Protein AF-A0A2N3TE57-F1 (afdb_monomer)

Nearest PDB structures (foldseek):
  8bdw-assembly1_H-2  TM=6.982E-01  e=2.100E-05  Lactiplantibacillus plantarum
  8qox-assembly1_X  TM=7.476E-01  e=5.634E-05  Sulfolobus acidocaldarius DSM 639
  4p0d-assembly1_A  TM=7.435E-01  e=1.834E-03  Streptococcus pyogenes MGAS10394
  3cbr-assembly1_B-2  TM=7.928E-01  e=3.473E-03  unclassified
  4g5a-assembly1_B  TM=5.067E-01  e=1.571E-02  Bacteroides thetaiotaomicron VPI-5482

Foldseek 3Di:
DVVVVVVVVVVVVVVVVVVPVPPPPQFWDKAKEKEFEAAQPVRQTDFFKKKFKAEPVRHTQDIDTQHPRRMDIDIGTCVRYDQQKIWIWIDDQQWDIDIDIDRDDHHDYDYHHTYGHNPRDDDPVRVVVSVVVVPVPPDPDPPPPVVVVVVCLVPQQWWWAQPRRRDIDGPNVCVVVVHDCVRIHTDDD

Radius of gyration: 23.83 Å; Cα contacts (8 Å, |Δi|>4): 294; chains: 1; bounding box: 64×54×57 Å

Solvent-accessible surface area (backbone atoms only — not comparable to full-atom values): 10842 Å² total; per-residue (Å²): 115,74,68,62,54,53,54,52,53,56,50,52,57,53,51,56,63,62,64,66,70,68,68,72,81,72,59,27,50,77,28,47,40,33,31,45,30,23,35,62,84,83,59,47,60,37,49,64,30,36,42,36,36,19,20,78,84,67,48,79,74,50,72,50,55,20,39,85,74,4,38,38,78,49,77,44,44,53,73,69,37,48,93,44,26,37,31,41,36,39,44,46,84,64,31,48,71,48,73,50,79,44,79,57,89,56,66,45,78,57,72,44,69,38,52,75,30,93,82,65,76,71,54,71,69,59,48,48,53,54,49,53,67,65,57,72,63,74,70,94,68,89,70,88,53,64,71,59,56,50,51,44,56,74,65,48,79,52,35,28,30,28,72,45,55,57,50,74,46,44,47,48,62,37,60,79,66,70,53,68,63,93,53,46,42,79,52,88,128

Mean predicted aligned error: 12.09 Å

Secondary structure (DSSP, 8-state):
-HHHHHHHHHHHHHHHHHHTT--------EEEEEEEEEETTT--B-TT-EEEEE-TT--EEEEEE--TTSEEEEEEEGGG-BTTEEEEEEE-TTBPPEEEEEE-SS-EE--EEEPB-TT-PPPHHHHHHHHHHHTTS--------HHHHHHHHHH---EEEETTT--EEEHHHHHHTT--GGGEEEE--

Structure (mmCIF, N/CA/C/O backbone):
data_AF-A0A2N3TE57-F1
#
_entry.id   AF-A0A2N3TE57-F1
#
loop_
_atom_site.group_PDB
_atom_site.id
_atom_site.type_symbol
_atom_site.label_atom_id
_atom_site.label_alt_id
_atom_site.label_comp_id
_atom_site.label_asym_id
_atom_site.label_entity_id
_atom_site.label_seq_id
_atom_site.pdbx_PDB_ins_code
_atom_site.Cartn_x
_atom_site.Cartn_y
_atom_site.Cartn_z
_atom_site.occupancy
_atom_site.B_iso_or_equiv
_atom_site.auth_seq_id
_atom_site.auth_comp_id
_atom_site.auth_asym_id
_atom_site.auth_atom_id
_atom_site.pdbx_PDB_model_num
ATOM 1 N N . MET A 1 1 ? -40.976 38.997 34.867 1.00 54.31 1 MET A N 1
ATOM 2 C CA . MET A 1 1 ? -41.361 37.958 33.876 1.00 54.31 1 MET A CA 1
ATOM 3 C C . MET A 1 1 ? -40.574 38.025 32.565 1.00 54.31 1 MET A C 1
ATOM 5 O O . MET A 1 1 ? -40.080 36.986 32.156 1.00 54.31 1 MET A O 1
ATOM 9 N N . ARG A 1 2 ? -40.401 39.192 31.918 1.00 57.69 2 ARG A N 1
ATOM 10 C CA . ARG A 1 2 ? -39.656 39.303 30.638 1.00 57.69 2 ARG A CA 1
ATOM 11 C C . ARG A 1 2 ? -38.173 38.898 30.709 1.00 57.69 2 ARG A C 1
ATOM 13 O O . ARG A 1 2 ? -37.676 38.284 29.776 1.00 57.69 2 ARG A O 1
ATOM 20 N N . THR A 1 3 ? -37.485 39.180 31.814 1.00 58.47 3 THR A N 1
ATOM 21 C CA . THR A 1 3 ? -36.063 38.835 32.010 1.00 58.47 3 THR A CA 1
ATOM 22 C C . THR A 1 3 ? -35.817 37.333 32.159 1.00 58.47 3 THR A C 1
ATOM 24 O O . THR A 1 3 ? -34.874 36.814 31.573 1.00 58.47 3 THR A O 1
ATOM 27 N N . HIS A 1 4 ? -36.692 36.605 32.860 1.00 60.75 4 HIS A N 1
ATOM 28 C CA . HIS A 1 4 ? -36.570 35.146 32.989 1.00 60.75 4 HIS A CA 1
ATOM 29 C C . HIS A 1 4 ? -36.804 34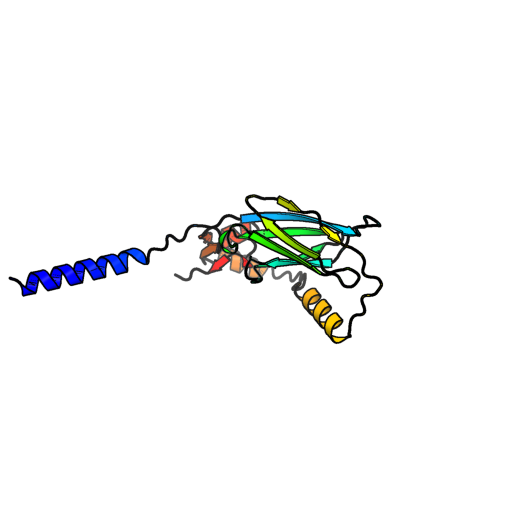.414 31.660 1.00 60.75 4 HIS A C 1
ATOM 31 O O . HIS A 1 4 ? -36.157 33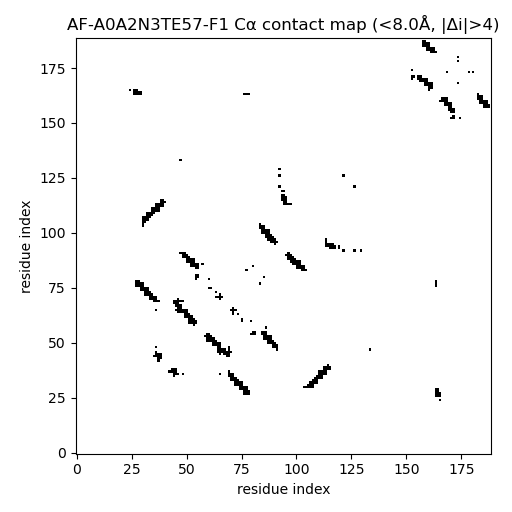.405 31.400 1.00 60.75 4 HIS A O 1
ATOM 37 N N . LEU A 1 5 ? -37.663 34.955 30.789 1.00 69.75 5 LEU A N 1
ATOM 38 C CA . LEU A 1 5 ? -37.937 34.374 29.473 1.00 69.75 5 LEU A CA 1
ATOM 39 C C . LEU A 1 5 ? -36.716 34.458 28.537 1.00 69.75 5 LEU A C 1
ATOM 41 O O . LEU A 1 5 ? -36.415 33.505 27.826 1.00 69.75 5 LEU A O 1
ATOM 45 N N . ILE A 1 6 ? -35.975 35.571 28.591 1.00 68.75 6 ILE A N 1
ATOM 46 C CA . ILE A 1 6 ? -34.744 35.777 27.808 1.00 68.75 6 ILE A CA 1
ATOM 47 C C . ILE A 1 6 ? -33.642 34.811 28.262 1.00 68.75 6 ILE A C 1
ATOM 49 O O . ILE A 1 6 ? -32.978 34.204 27.426 1.00 68.75 6 ILE A O 1
ATOM 53 N N . ILE A 1 7 ? -33.490 34.610 29.574 1.00 69.31 7 ILE A N 1
ATOM 54 C CA . ILE A 1 7 ? -32.489 33.687 30.133 1.00 69.31 7 ILE A CA 1
ATOM 55 C C . ILE A 1 7 ? -32.755 32.246 29.675 1.00 69.31 7 ILE A C 1
ATOM 57 O O . ILE A 1 7 ? -31.820 31.548 29.290 1.00 69.31 7 ILE A O 1
ATOM 61 N N . ILE A 1 8 ? -34.022 31.819 29.643 1.00 69.06 8 ILE A N 1
ATOM 62 C CA . ILE A 1 8 ? -34.407 30.474 29.187 1.00 69.06 8 ILE A CA 1
ATOM 63 C C . ILE A 1 8 ? -34.089 30.281 27.697 1.00 69.06 8 ILE A C 1
ATOM 65 O O . ILE A 1 8 ? -33.527 29.255 27.323 1.00 69.06 8 ILE A O 1
ATOM 69 N N . ILE A 1 9 ? -34.377 31.272 26.847 1.00 69.50 9 ILE A N 1
ATOM 70 C CA . ILE A 1 9 ? -34.088 31.199 25.403 1.00 69.50 9 ILE A CA 1
ATOM 71 C C . ILE A 1 9 ? -32.576 31.115 25.145 1.00 69.50 9 ILE A C 1
ATOM 73 O O . ILE A 1 9 ? -32.133 30.297 24.339 1.00 69.50 9 ILE A O 1
ATOM 77 N N . VAL A 1 10 ? -31.773 31.905 25.864 1.00 63.88 10 VAL A N 1
ATOM 78 C CA . VAL A 1 10 ? -30.304 31.866 25.763 1.00 63.88 10 VAL A CA 1
ATOM 79 C C . VAL A 1 10 ? -29.751 30.512 26.225 1.00 63.88 10 VAL A C 1
ATOM 81 O O . VAL A 1 10 ? -28.826 29.986 25.607 1.00 63.88 10 VAL A O 1
ATOM 84 N N . LEU A 1 11 ? -30.333 29.898 27.258 1.00 61.41 11 LEU A N 1
ATOM 85 C CA . LEU A 1 11 ? -29.951 28.558 27.719 1.00 61.41 11 LEU A CA 1
ATOM 86 C C . LEU A 1 11 ? -30.279 27.463 26.693 1.00 61.41 11 LEU A C 1
ATOM 88 O O . LEU A 1 11 ? -29.446 26.594 26.445 1.00 61.41 11 LEU A O 1
ATOM 92 N N . ILE A 1 12 ? -31.449 27.522 26.050 1.00 62.91 12 ILE A N 1
ATOM 93 C CA . ILE A 1 12 ? -31.867 26.540 25.032 1.00 62.91 12 ILE A CA 1
ATOM 94 C C . ILE A 1 12 ? -30.991 26.637 23.773 1.00 62.91 12 ILE A C 1
ATOM 96 O O . ILE A 1 12 ? -30.585 25.610 23.226 1.00 62.91 12 ILE A O 1
ATOM 100 N N . LEU A 1 13 ? -30.636 27.854 23.346 1.00 58.94 13 LEU A N 1
ATOM 101 C CA . LEU A 1 13 ? -29.740 28.070 22.203 1.00 58.94 13 LEU A CA 1
ATOM 102 C C . LEU A 1 13 ? -28.321 27.546 22.471 1.00 58.94 13 LEU A C 1
ATOM 104 O O . LEU A 1 13 ? -27.719 26.937 21.590 1.00 58.94 13 LEU A O 1
ATOM 108 N N . ASN A 1 14 ? -27.806 27.700 23.695 1.00 56.84 14 ASN A N 1
ATOM 109 C CA . ASN A 1 14 ? -26.501 27.145 24.069 1.00 56.84 14 ASN A CA 1
ATOM 110 C C . ASN A 1 14 ? -26.520 25.612 24.219 1.00 56.84 14 ASN A C 1
ATOM 112 O O . ASN A 1 14 ? -25.527 24.956 23.903 1.00 56.84 14 ASN A O 1
ATOM 116 N N . LEU A 1 15 ? -27.647 25.017 24.629 1.00 55.91 15 LEU A N 1
ATOM 117 C CA . LEU A 1 15 ? -27.811 23.558 24.688 1.00 55.91 15 LEU A CA 1
ATOM 118 C C . LEU A 1 15 ? -27.833 22.914 23.292 1.00 55.91 15 LEU A C 1
ATOM 120 O O . LEU A 1 15 ? -27.286 21.825 23.118 1.00 55.91 15 LEU A O 1
ATOM 124 N N . HIS A 1 16 ? -28.402 23.583 22.283 1.00 51.72 16 HIS A N 1
ATOM 125 C CA . HIS A 1 16 ? -28.334 23.114 20.892 1.00 51.72 16 HIS A CA 1
ATOM 126 C C . HIS A 1 16 ? -26.906 23.128 20.331 1.00 51.72 16 HIS A C 1
ATOM 128 O O . HIS A 1 16 ? -26.518 22.176 19.652 1.00 51.72 16 HIS A O 1
ATOM 134 N N . SER A 1 17 ? -26.097 24.134 20.674 1.00 49.00 17 SER A N 1
ATOM 135 C CA . SER A 1 17 ? -24.686 24.191 20.263 1.00 49.00 17 SER A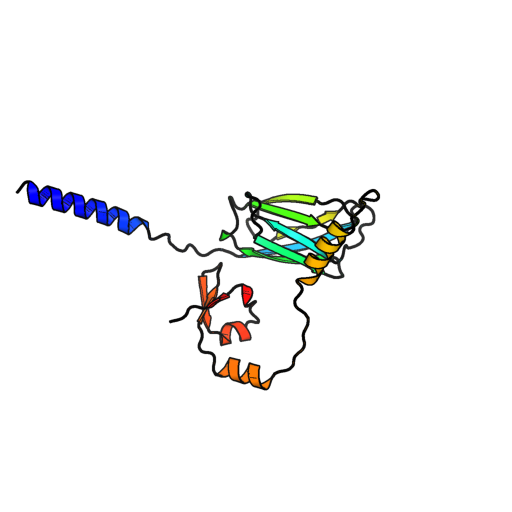 CA 1
ATOM 136 C C . SER A 1 17 ? -23.835 23.088 20.905 1.00 49.00 17 SER A C 1
ATOM 138 O O . SER A 1 17 ? -22.930 22.561 20.262 1.00 49.00 17 SER A O 1
ATOM 140 N N . PHE A 1 18 ? -24.148 22.675 22.139 1.00 49.53 18 PHE A N 1
ATOM 141 C CA . PHE A 1 18 ? -23.465 21.557 22.806 1.00 49.53 18 PHE A CA 1
ATOM 142 C C . PHE A 1 18 ? -23.909 20.174 22.305 1.00 49.53 18 PHE A C 1
ATOM 144 O O . PHE A 1 18 ? -23.119 19.235 22.334 1.00 49.53 18 PHE A O 1
ATOM 151 N N . ALA A 1 19 ? -25.138 20.029 21.801 1.00 43.97 19 ALA A N 1
ATOM 152 C CA . ALA A 1 19 ? -25.619 18.759 21.251 1.00 43.97 19 ALA A CA 1
ATOM 153 C C . ALA A 1 19 ? -25.021 18.420 19.867 1.00 43.97 19 ALA A C 1
ATOM 155 O O . ALA A 1 19 ? -25.052 17.259 19.457 1.00 43.97 19 ALA A O 1
ATOM 156 N N . GLN A 1 20 ? -24.448 19.400 19.156 1.00 41.06 20 GLN A N 1
ATOM 157 C CA . GLN A 1 20 ? -23.880 19.219 17.812 1.00 41.06 20 GLN A CA 1
ATOM 158 C C . GLN A 1 20 ? -22.393 18.822 17.778 1.00 41.06 20 GLN A C 1
ATOM 160 O O . GLN A 1 20 ? -21.878 18.519 16.703 1.00 41.06 20 GLN A O 1
ATOM 165 N N . THR A 1 21 ? -21.693 18.740 18.914 1.00 39.19 21 THR A N 1
ATOM 166 C CA . THR A 1 21 ? -20.300 18.242 18.944 1.00 39.19 21 THR A CA 1
ATOM 167 C C . THR A 1 21 ? -20.189 16.726 19.104 1.00 39.19 21 THR A C 1
ATOM 169 O O . THR A 1 21 ? -19.090 16.178 19.012 1.00 39.19 21 THR A O 1
ATOM 172 N N . ASN A 1 22 ? -21.314 16.011 19.205 1.00 42.00 22 ASN A N 1
ATOM 173 C CA . ASN A 1 22 ? -21.356 14.564 19.013 1.00 42.00 22 ASN A CA 1
ATOM 174 C C . ASN A 1 22 ? -21.238 14.228 17.518 1.00 42.00 22 ASN A C 1
ATOM 176 O O . ASN A 1 22 ? -22.168 13.691 16.914 1.00 42.00 22 ASN A O 1
ATOM 180 N N . LYS A 1 23 ? -20.074 14.494 16.905 1.00 43.75 23 LYS A N 1
ATOM 181 C CA . LYS A 1 23 ? -19.673 13.702 15.738 1.00 43.75 23 LYS A CA 1
ATOM 182 C C . LYS A 1 23 ? -19.647 12.262 16.230 1.00 43.75 23 LYS A C 1
ATOM 184 O O . LYS A 1 23 ? -18.725 11.872 16.947 1.00 43.75 23 LYS A O 1
ATOM 189 N N . LYS A 1 24 ? -20.682 11.484 15.886 1.00 46.69 24 LYS A N 1
ATOM 190 C CA . LYS A 1 24 ? -20.610 10.026 15.949 1.00 46.69 24 LYS A CA 1
ATOM 191 C C . LYS A 1 24 ? -19.262 9.669 15.347 1.00 46.69 24 LYS A C 1
ATOM 193 O O . LYS A 1 24 ? -18.933 10.098 14.242 1.00 46.69 24 LYS A O 1
ATOM 198 N N . ASN A 1 25 ? -18.443 8.983 16.129 1.00 53.88 25 ASN A N 1
ATOM 199 C CA . ASN A 1 25 ? -17.199 8.432 15.639 1.00 53.88 25 ASN A CA 1
ATOM 200 C C . ASN A 1 25 ? -17.608 7.293 14.698 1.00 53.88 25 ASN A C 1
ATOM 202 O O . ASN A 1 25 ? -17.648 6.140 15.113 1.00 53.88 25 ASN A O 1
ATOM 206 N N . ASP A 1 26 ? -18.060 7.634 13.490 1.00 68.38 26 ASP A N 1
ATOM 207 C CA . ASP A 1 26 ? -18.527 6.664 12.513 1.00 68.38 26 ASP A CA 1
ATOM 208 C C . ASP A 1 26 ? -17.329 5.801 12.182 1.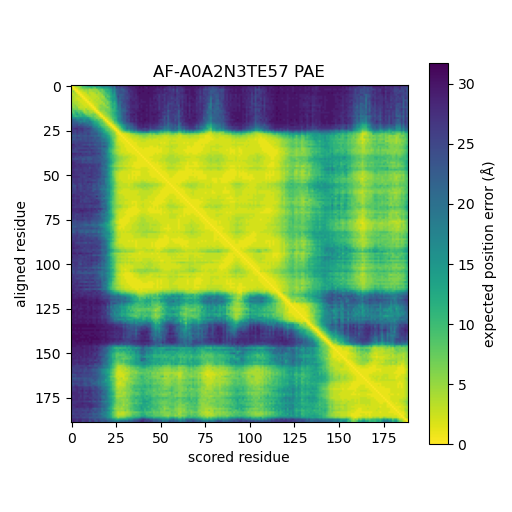00 68.38 26 ASP A C 1
ATOM 210 O O . ASP A 1 26 ? -16.311 6.297 11.714 1.00 68.38 26 ASP A O 1
ATOM 214 N N . ASN A 1 27 ? -17.386 4.529 12.554 1.00 82.50 27 ASN A N 1
ATOM 215 C CA . ASN A 1 27 ? -16.289 3.600 12.347 1.00 82.50 27 ASN A CA 1
ATOM 216 C C . ASN A 1 27 ? -15.995 3.469 10.847 1.00 82.50 27 ASN A C 1
ATOM 218 O O . ASN A 1 27 ? -16.907 3.422 10.024 1.00 82.50 27 ASN A O 1
ATOM 222 N N . GLY A 1 28 ? -14.710 3.434 10.498 1.00 86.38 28 GLY A N 1
ATOM 223 C CA . GLY A 1 28 ? -14.275 3.233 9.122 1.00 86.38 28 GLY A CA 1
ATOM 224 C C . GLY A 1 28 ? -14.328 1.759 8.740 1.00 86.38 28 GLY A C 1
ATOM 225 O O . GLY A 1 28 ? -14.367 0.878 9.603 1.00 86.38 28 GLY A O 1
ATOM 226 N N . LYS A 1 29 ? -14.289 1.495 7.436 1.00 90.12 29 LYS A N 1
ATOM 227 C CA . LYS A 1 29 ? -14.080 0.161 6.871 1.00 90.12 29 LYS A CA 1
ATOM 228 C C . LYS A 1 29 ? -12.663 0.066 6.327 1.00 90.12 29 LYS A C 1
ATOM 230 O O . LYS A 1 29 ? -12.111 1.067 5.873 1.00 90.12 29 LYS A O 1
ATOM 235 N N . PHE A 1 30 ? -12.092 -1.129 6.370 1.00 90.25 30 PHE A N 1
ATOM 236 C CA . PHE A 1 30 ? -10.880 -1.404 5.617 1.00 90.25 30 PHE A CA 1
ATOM 237 C C . PHE A 1 30 ? -11.224 -1.837 4.210 1.00 90.25 30 PHE A C 1
ATOM 239 O O . PHE A 1 30 ? -12.156 -2.615 4.014 1.00 90.25 30 PHE A O 1
ATOM 246 N N . TYR A 1 31 ? -10.424 -1.353 3.273 1.00 93.81 31 TYR A N 1
ATOM 247 C CA . TYR A 1 31 ? -10.350 -1.901 1.938 1.00 93.81 31 TYR A CA 1
ATOM 248 C C . TYR A 1 31 ? -8.963 -2.475 1.722 1.00 93.81 31 TYR A C 1
ATOM 250 O O . TYR A 1 31 ? -7.952 -1.783 1.883 1.00 93.81 31 TYR A O 1
ATOM 258 N N . THR A 1 32 ? -8.931 -3.745 1.361 1.00 94.44 32 THR A N 1
ATOM 259 C CA . THR A 1 32 ? -7.721 -4.449 0.979 1.00 94.44 32 THR A CA 1
ATOM 260 C C . THR A 1 32 ? -7.458 -4.227 -0.501 1.00 94.44 32 THR A C 1
ATOM 262 O O . THR A 1 32 ? -8.302 -4.493 -1.356 1.00 94.44 32 THR A O 1
ATOM 265 N N . ILE A 1 33 ? -6.255 -3.762 -0.807 1.00 95.75 33 ILE A N 1
ATOM 266 C CA . ILE A 1 33 ? -5.756 -3.568 -2.159 1.00 95.75 33 ILE A CA 1
ATOM 267 C C . ILE A 1 33 ? -4.578 -4.504 -2.339 1.00 95.75 33 ILE A C 1
ATOM 269 O O . ILE A 1 33 ? -3.618 -4.463 -1.569 1.00 95.75 33 ILE A O 1
ATOM 273 N N . LYS A 1 34 ? -4.632 -5.319 -3.384 1.00 97.06 34 LYS A N 1
ATOM 274 C CA . LYS A 1 34 ? -3.491 -6.123 -3.812 1.00 97.06 34 LYS A CA 1
ATOM 275 C C . LYS A 1 34 ? -3.291 -6.018 -5.309 1.00 97.06 34 LYS A C 1
ATOM 277 O O . LYS A 1 34 ? -4.208 -5.630 -6.027 1.00 97.06 34 LYS A O 1
ATOM 282 N N . GLY A 1 35 ? -2.120 -6.384 -5.791 1.00 97.62 35 GLY A N 1
ATOM 283 C CA . GLY A 1 35 ? -1.847 -6.288 -7.213 1.00 97.62 35 GLY A CA 1
ATOM 284 C C . GLY A 1 35 ? -0.493 -6.825 -7.599 1.00 97.62 35 GLY A C 1
ATOM 285 O O . GLY A 1 35 ? 0.347 -7.076 -6.739 1.00 97.62 35 GLY A O 1
ATOM 286 N N . LEU A 1 36 ? -0.308 -6.977 -8.904 1.00 98.25 36 LEU A N 1
ATOM 287 C CA . LEU A 1 36 ? 0.965 -7.298 -9.528 1.00 98.25 36 LEU A CA 1
ATOM 288 C C . LEU A 1 36 ? 1.460 -6.087 -10.318 1.00 98.25 36 LEU A C 1
ATOM 290 O O . LEU A 1 36 ? 0.677 -5.446 -11.029 1.00 98.25 36 LEU A O 1
ATOM 294 N N . ILE A 1 37 ? 2.751 -5.788 -10.209 1.00 98.12 37 ILE A N 1
ATOM 295 C CA . ILE A 1 37 ? 3.404 -4.723 -10.969 1.00 98.12 37 ILE A CA 1
ATOM 296 C C . ILE A 1 37 ? 4.322 -5.349 -12.014 1.00 98.12 37 ILE A C 1
ATOM 298 O O . ILE A 1 37 ? 5.199 -6.138 -11.667 1.00 98.12 37 ILE A O 1
ATOM 302 N N . THR A 1 38 ? 4.130 -4.995 -13.285 1.00 97.94 38 THR A N 1
ATOM 303 C CA . THR A 1 38 ? 4.915 -5.540 -14.405 1.00 97.94 38 THR A CA 1
ATOM 304 C C . THR A 1 38 ? 5.448 -4.451 -15.330 1.00 97.94 38 THR A C 1
ATOM 306 O O . THR A 1 38 ? 4.879 -3.360 -15.413 1.00 97.94 38 THR A O 1
ATOM 309 N N . ASP A 1 39 ? 6.537 -4.741 -16.041 1.00 96.75 39 ASP A N 1
ATOM 310 C CA . ASP A 1 39 ? 6.938 -3.965 -17.212 1.00 96.75 39 ASP A CA 1
ATOM 311 C C . ASP A 1 39 ? 5.873 -4.130 -18.301 1.00 96.75 39 ASP A C 1
ATOM 313 O O . ASP A 1 39 ? 5.413 -5.233 -18.615 1.00 96.75 39 ASP A O 1
ATOM 317 N N . LYS A 1 40 ? 5.452 -3.019 -18.898 1.00 96.69 40 LYS A N 1
ATOM 318 C CA . LYS A 1 40 ? 4.371 -3.028 -19.883 1.00 96.69 40 LYS A CA 1
ATOM 319 C C . LYS A 1 40 ? 4.719 -3.806 -21.154 1.00 96.69 40 LYS A C 1
ATOM 321 O O . LYS A 1 40 ? 3.806 -4.386 -21.749 1.00 96.69 40 LYS A O 1
ATOM 326 N N . ASN A 1 41 ? 5.982 -3.813 -21.566 1.00 94.81 41 AS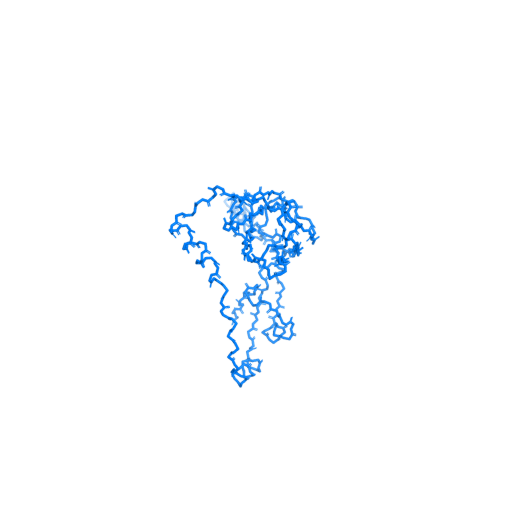N A N 1
ATOM 327 C CA . ASN A 1 41 ? 6.465 -4.404 -22.808 1.00 94.81 41 ASN A CA 1
ATOM 328 C C . ASN A 1 41 ? 6.921 -5.853 -22.608 1.00 94.81 41 ASN A C 1
ATOM 330 O O . ASN A 1 41 ? 6.402 -6.735 -23.288 1.00 94.81 41 ASN A O 1
ATOM 334 N N . SER A 1 42 ? 7.848 -6.111 -21.682 1.00 95.75 42 SER A N 1
ATOM 335 C CA . SER A 1 42 ? 8.386 -7.454 -21.435 1.00 95.75 42 SER A CA 1
ATOM 336 C C . SER A 1 42 ? 7.445 -8.336 -20.619 1.00 95.75 42 SER A C 1
ATOM 338 O O . SER A 1 42 ? 7.530 -9.555 -20.721 1.00 95.75 42 SER A O 1
ATOM 340 N N . LYS A 1 43 ? 6.512 -7.731 -19.868 1.00 96.31 43 LYS A N 1
ATOM 341 C CA . LYS A 1 43 ? 5.634 -8.400 -18.889 1.00 96.31 43 LYS A CA 1
ATOM 342 C C . LYS A 1 43 ? 6.366 -8.976 -17.680 1.00 96.31 43 LYS A C 1
ATOM 344 O O . LYS A 1 43 ? 5.734 -9.650 -16.868 1.00 96.31 43 LYS A O 1
ATOM 349 N N . ASP A 1 44 ? 7.651 -8.671 -17.526 1.00 96.56 44 ASP A N 1
ATOM 350 C CA . ASP A 1 44 ? 8.417 -9.086 -16.358 1.00 96.56 44 ASP A CA 1
ATOM 351 C C . ASP A 1 44 ? 7.894 -8.395 -15.101 1.00 96.56 44 ASP A C 1
ATOM 353 O O . ASP A 1 44 ? 7.484 -7.232 -15.125 1.00 96.56 44 ASP A O 1
ATOM 357 N N . THR A 1 45 ? 7.924 -9.104 -13.979 1.00 97.06 45 THR A N 1
ATOM 358 C CA . THR A 1 45 ? 7.511 -8.571 -12.683 1.00 97.06 45 THR A CA 1
ATOM 359 C C . THR A 1 45 ? 8.526 -7.568 -12.146 1.00 97.06 45 THR A C 1
ATOM 361 O O . THR A 1 45 ? 9.741 -7.772 -12.209 1.00 97.06 45 THR A O 1
ATOM 364 N N . LEU A 1 46 ? 8.029 -6.473 -11.574 1.00 94.94 46 LEU A N 1
ATOM 365 C CA . LEU A 1 46 ? 8.859 -5.390 -11.060 1.00 94.94 46 LEU A CA 1
ATOM 366 C C . LEU A 1 46 ? 8.918 -5.423 -9.539 1.00 94.94 46 LEU A C 1
ATOM 368 O O . LEU A 1 46 ? 7.955 -5.086 -8.847 1.00 94.94 46 LEU A O 1
ATOM 372 N N . HIS A 1 47 ? 10.090 -5.775 -9.024 1.00 91.88 47 HIS A N 1
ATOM 373 C CA . HIS A 1 47 ? 10.363 -5.803 -7.595 1.00 91.88 47 HIS A CA 1
ATOM 374 C C . HIS A 1 47 ? 10.708 -4.414 -7.046 1.00 91.88 47 HIS A C 1
ATOM 376 O O . HIS A 1 47 ? 11.230 -3.546 -7.754 1.00 91.88 47 HIS A O 1
ATOM 382 N N . LEU A 1 48 ? 10.461 -4.219 -5.746 1.00 89.62 48 LEU A N 1
ATOM 383 C CA . LEU A 1 48 ? 10.822 -3.011 -4.993 1.00 89.62 48 LEU A CA 1
ATOM 384 C C . LEU A 1 48 ? 10.256 -1.702 -5.570 1.00 89.62 48 LEU A C 1
ATOM 386 O O . LEU A 1 48 ? 10.813 -0.628 -5.331 1.00 89.62 48 LEU A O 1
ATOM 390 N N . VAL A 1 49 ? 9.147 -1.766 -6.303 1.00 92.50 49 VAL A N 1
ATOM 391 C CA . VAL A 1 49 ? 8.426 -0.580 -6.771 1.00 92.50 49 VAL A CA 1
ATOM 392 C C . VAL A 1 49 ? 7.747 0.065 -5.574 1.00 92.50 49 VAL A C 1
ATOM 394 O O . VAL A 1 49 ? 7.018 -0.600 -4.841 1.00 92.50 49 VAL A O 1
ATOM 397 N N . ILE A 1 50 ? 7.973 1.360 -5.372 1.00 93.12 50 ILE A N 1
ATOM 398 C CA . ILE A 1 50 ? 7.308 2.125 -4.318 1.00 93.12 50 ILE A CA 1
ATOM 399 C C . ILE A 1 50 ? 5.881 2.419 -4.776 1.00 93.12 50 ILE A C 1
ATOM 401 O O . ILE A 1 50 ? 5.697 3.019 -5.835 1.00 93.12 50 ILE A O 1
ATOM 405 N N . VAL A 1 51 ? 4.893 2.030 -3.972 1.00 95.56 51 VAL A N 1
ATOM 406 C CA . VAL A 1 51 ? 3.470 2.318 -4.183 1.00 95.56 51 VAL A CA 1
ATOM 407 C C . VAL A 1 51 ? 3.001 3.256 -3.080 1.00 95.56 51 VAL A C 1
ATOM 409 O O . VAL A 1 51 ? 3.001 2.897 -1.900 1.00 95.56 51 VAL A O 1
ATOM 412 N N . GLU A 1 52 ? 2.605 4.464 -3.461 1.00 95.56 52 GLU A N 1
ATOM 413 C CA . GLU A 1 52 ? 2.086 5.489 -2.562 1.00 95.56 52 GLU A CA 1
ATOM 414 C C . GLU A 1 52 ? 0.579 5.631 -2.769 1.00 95.56 52 GLU A C 1
ATOM 416 O O . GLU A 1 52 ? 0.102 5.865 -3.880 1.00 95.56 52 GLU A O 1
ATOM 421 N N . PHE A 1 53 ? -0.162 5.505 -1.674 1.00 95.19 53 PHE A N 1
ATOM 422 C CA . PHE A 1 53 ? -1.600 5.694 -1.601 1.00 95.19 53 PHE A CA 1
ATOM 423 C C . PHE A 1 53 ? -1.877 7.053 -0.971 1.00 95.19 53 PHE A C 1
ATOM 425 O O . PHE A 1 53 ? -1.505 7.301 0.178 1.00 95.19 53 PHE A O 1
ATOM 432 N N . MET A 1 54 ? -2.529 7.932 -1.716 1.00 95.38 54 MET A N 1
ATOM 433 C CA . MET A 1 54 ? -2.856 9.294 -1.313 1.00 95.38 54 MET A CA 1
ATOM 434 C C . MET A 1 54 ? -4.357 9.541 -1.425 1.00 95.38 54 MET A C 1
ATOM 436 O O . MET A 1 54 ? -5.052 8.900 -2.212 1.00 95.38 54 MET A O 1
ATOM 440 N N . ASN A 1 55 ? -4.868 10.498 -0.659 1.00 94.56 55 ASN A N 1
ATOM 441 C CA . ASN A 1 55 ? -6.233 10.976 -0.852 1.00 94.56 55 ASN A CA 1
ATOM 442 C C . ASN A 1 55 ? -6.305 12.005 -2.001 1.00 94.56 55 ASN A C 1
ATOM 444 O O . ASN A 1 55 ? -5.294 12.384 -2.596 1.00 94.56 55 ASN A O 1
ATOM 448 N N . LYS A 1 56 ? -7.514 12.493 -2.297 1.00 91.44 56 LYS A N 1
ATOM 449 C CA . LYS A 1 56 ? -7.788 13.485 -3.355 1.00 91.44 56 LYS A CA 1
ATOM 450 C C . LYS A 1 56 ? -7.058 14.829 -3.173 1.00 91.44 56 LYS A C 1
ATOM 452 O O . LYS A 1 56 ? -6.900 15.568 -4.138 1.00 91.44 56 LYS A O 1
ATOM 457 N N . GLU A 1 57 ? -6.597 15.132 -1.961 1.00 93.50 57 GLU A N 1
ATOM 458 C CA . GLU A 1 57 ? -5.819 16.332 -1.617 1.00 93.50 57 GLU A CA 1
ATOM 459 C C . GLU A 1 57 ? -4.297 16.083 -1.644 1.00 93.50 57 GLU A C 1
ATOM 461 O O . GLU A 1 57 ? -3.523 16.936 -1.217 1.00 93.50 57 GLU A O 1
ATOM 466 N N . ASN A 1 58 ? -3.844 14.930 -2.153 1.00 90.69 58 ASN A N 1
ATOM 467 C CA . ASN A 1 58 ? -2.443 14.484 -2.159 1.00 90.69 58 ASN A CA 1
ATOM 468 C C . ASN A 1 58 ? -1.833 14.259 -0.762 1.00 90.69 58 ASN A C 1
ATOM 470 O O . ASN A 1 58 ? -0.612 14.183 -0.621 1.00 90.69 58 ASN A O 1
ATOM 474 N N . LYS A 1 59 ? -2.652 14.113 0.286 1.00 92.06 59 LYS A N 1
ATOM 475 C CA . LYS A 1 59 ? -2.163 13.675 1.599 1.00 92.06 59 LYS A CA 1
ATOM 476 C C . LYS A 1 59 ? -1.796 12.194 1.510 1.00 92.06 59 LYS A C 1
ATOM 478 O O . LYS A 1 59 ? -2.639 11.373 1.146 1.00 92.06 59 LYS A O 1
ATOM 483 N N . LEU A 1 60 ? -0.559 11.853 1.875 1.00 89.50 60 LEU A N 1
ATOM 484 C CA . LEU A 1 60 ? -0.113 10.464 1.971 1.00 89.50 60 LEU A CA 1
ATOM 485 C C . LEU A 1 60 ? -0.919 9.724 3.045 1.00 89.50 60 LEU A C 1
ATOM 487 O O . LEU A 1 60 ? -0.931 10.124 4.208 1.00 89.50 60 LEU A O 1
ATOM 491 N N . ILE A 1 61 ? -1.569 8.637 2.639 1.00 90.56 61 ILE A N 1
ATOM 492 C CA . ILE A 1 61 ? -2.281 7.714 3.525 1.00 90.56 61 ILE A CA 1
ATOM 493 C C . ILE A 1 61 ? -1.329 6.600 3.955 1.00 90.56 61 ILE A C 1
ATOM 495 O O . ILE A 1 61 ? -1.182 6.315 5.141 1.00 90.56 61 ILE A O 1
ATOM 499 N N . LYS A 1 62 ? -0.683 5.951 2.981 1.00 90.12 62 LYS A N 1
ATOM 500 C CA . LYS A 1 62 ? 0.217 4.815 3.205 1.00 90.12 62 LYS A CA 1
ATOM 501 C C . LYS A 1 62 ? 1.186 4.688 2.036 1.00 90.12 62 LYS A C 1
ATOM 503 O O . LYS A 1 62 ? 0.819 4.962 0.899 1.00 90.12 62 LYS A O 1
ATOM 508 N N . ALA A 1 63 ? 2.403 4.240 2.307 1.00 90.31 63 ALA A N 1
ATOM 509 C CA . ALA A 1 63 ? 3.374 3.875 1.284 1.00 90.31 63 ALA A CA 1
ATOM 510 C C . ALA A 1 63 ? 3.887 2.466 1.564 1.00 90.31 63 ALA A C 1
ATOM 512 O O . ALA A 1 63 ? 4.027 2.070 2.723 1.00 90.31 63 ALA A O 1
ATOM 513 N N . MET A 1 64 ? 4.150 1.702 0.512 1.00 90.19 64 MET A N 1
ATOM 514 C CA . MET A 1 64 ? 4.706 0.358 0.622 1.00 90.19 64 MET A CA 1
ATOM 515 C C . MET A 1 64 ? 5.542 0.016 -0.616 1.00 90.19 64 MET A C 1
ATOM 517 O O . MET A 1 64 ? 5.723 0.859 -1.496 1.00 90.19 64 MET A O 1
ATOM 521 N N . ARG A 1 65 ? 6.112 -1.191 -0.658 1.00 90.62 65 ARG A N 1
ATOM 522 C CA . ARG A 1 65 ? 6.915 -1.666 -1.789 1.00 90.62 65 ARG A CA 1
ATOM 523 C C . ARG A 1 65 ? 6.429 -3.012 -2.288 1.00 90.62 65 ARG A C 1
ATOM 525 O O . ARG A 1 65 ? 6.110 -3.859 -1.458 1.00 90.62 65 ARG A O 1
ATOM 532 N N . SER A 1 66 ? 6.452 -3.218 -3.603 1.00 93.94 66 SER A N 1
ATOM 533 C CA . SER A 1 66 ? 6.284 -4.565 -4.138 1.00 93.94 66 SER A CA 1
ATOM 534 C C . SER A 1 66 ? 7.396 -5.493 -3.644 1.00 93.94 66 SER A C 1
ATOM 536 O O . SER A 1 66 ? 8.538 -5.066 -3.425 1.00 93.94 66 SER A O 1
ATOM 538 N N . ASP A 1 67 ? 7.042 -6.755 -3.438 1.00 92.19 67 ASP A N 1
ATOM 539 C CA . ASP A 1 67 ? 7.970 -7.813 -3.064 1.00 92.19 67 ASP A CA 1
ATOM 540 C C . ASP A 1 67 ? 8.840 -8.257 -4.256 1.00 92.19 67 ASP A C 1
ATOM 542 O O . ASP A 1 67 ? 8.911 -7.585 -5.290 1.00 92.19 67 ASP A O 1
ATOM 546 N N . PHE A 1 68 ? 9.566 -9.364 -4.095 1.00 90.75 68 PHE A N 1
ATOM 547 C CA . PHE A 1 68 ? 10.451 -9.895 -5.133 1.00 90.75 68 PHE A CA 1
ATOM 548 C C . PHE A 1 68 ? 9.704 -10.423 -6.363 1.00 90.75 68 PHE A C 1
ATOM 550 O O . PHE A 1 68 ? 10.275 -10.410 -7.452 1.00 90.75 68 PHE A O 1
ATOM 557 N N . ASP A 1 69 ? 8.431 -10.789 -6.210 1.00 94.62 69 ASP A N 1
ATOM 558 C CA . ASP A 1 69 ? 7.561 -11.261 -7.288 1.00 94.62 69 ASP A CA 1
ATOM 559 C C . ASP A 1 69 ? 6.748 -10.110 -7.908 1.00 94.62 69 ASP A C 1
ATOM 561 O O . ASP A 1 69 ? 5.879 -10.320 -8.752 1.00 94.62 69 ASP A O 1
ATOM 565 N N . GLY A 1 70 ? 7.019 -8.864 -7.500 1.00 95.44 70 GLY A N 1
ATOM 566 C CA . GLY A 1 70 ? 6.292 -7.682 -7.952 1.00 95.44 70 GLY A CA 1
ATOM 567 C C . GLY A 1 70 ? 4.873 -7.580 -7.393 1.00 95.44 70 GLY A C 1
ATOM 568 O O . GLY A 1 70 ? 4.091 -6.746 -7.860 1.00 95.44 70 GLY A O 1
ATOM 569 N N . ILE A 1 71 ? 4.530 -8.394 -6.395 1.00 97.25 71 ILE A N 1
ATOM 570 C CA . ILE A 1 71 ? 3.238 -8.369 -5.722 1.00 97.25 71 ILE A CA 1
ATOM 571 C C . ILE A 1 71 ? 3.256 -7.279 -4.658 1.00 97.25 71 ILE A C 1
ATOM 573 O O . ILE A 1 71 ? 4.255 -7.031 -3.984 1.00 97.25 71 ILE A O 1
ATOM 577 N N . TYR A 1 72 ? 2.122 -6.613 -4.487 1.00 95.25 72 TYR A N 1
ATOM 578 C CA . TYR A 1 72 ? 1.921 -5.682 -3.394 1.00 95.25 72 TYR A CA 1
ATOM 579 C C . TYR A 1 72 ? 0.595 -5.914 -2.680 1.00 95.25 72 TYR A C 1
ATOM 581 O O . TYR A 1 72 ? -0.377 -6.393 -3.266 1.00 95.25 72 TYR A O 1
ATOM 589 N N . TYR A 1 73 ? 0.563 -5.543 -1.400 1.00 93.94 73 TYR A N 1
ATOM 590 C CA . TYR A 1 73 ? -0.597 -5.677 -0.528 1.00 93.94 73 TYR A CA 1
ATOM 591 C C . TYR A 1 73 ? -0.675 -4.492 0.438 1.00 93.94 73 TYR A C 1
ATOM 593 O O . TYR A 1 73 ? 0.307 -4.143 1.093 1.00 93.94 73 TYR A O 1
ATOM 601 N N . SER A 1 74 ? -1.844 -3.868 0.549 1.00 91.81 74 SER A N 1
ATOM 602 C CA . SER A 1 74 ? -2.082 -2.768 1.478 1.00 91.81 74 SER A CA 1
ATOM 603 C C . SER A 1 74 ? -3.536 -2.721 1.927 1.00 91.81 74 SER A C 1
ATOM 605 O O . SER A 1 74 ? -4.448 -2.863 1.118 1.00 91.81 74 SER A O 1
ATOM 607 N N . SER A 1 75 ? -3.746 -2.447 3.211 1.00 91.31 75 SER A N 1
ATOM 608 C CA . SER A 1 75 ? -5.061 -2.129 3.770 1.00 91.31 75 SER A CA 1
ATOM 609 C C . SER A 1 75 ? -5.188 -0.620 3.963 1.00 91.31 75 SER A C 1
ATOM 611 O O . SER A 1 75 ? -4.317 -0.002 4.590 1.00 91.31 75 SER A O 1
ATOM 613 N N . ILE A 1 76 ? -6.270 -0.038 3.445 1.00 92.56 76 ILE A N 1
ATOM 614 C CA . ILE A 1 76 ? -6.581 1.395 3.514 1.00 92.56 76 ILE A CA 1
ATOM 615 C C . ILE A 1 76 ? -7.855 1.609 4.327 1.00 92.56 76 ILE A C 1
ATOM 617 O O . ILE A 1 76 ? -8.858 0.927 4.121 1.00 92.56 76 ILE A O 1
ATOM 621 N N . CYS A 1 77 ? -7.826 2.570 5.250 1.00 92.19 77 CYS A N 1
ATOM 622 C CA . CYS A 1 77 ? -9.011 2.962 5.999 1.00 92.19 77 CYS A CA 1
ATOM 623 C C . CYS A 1 77 ? -9.895 3.911 5.187 1.00 92.19 77 CYS A C 1
ATOM 625 O O . CYS A 1 77 ? -9.428 4.948 4.722 1.00 92.19 77 CYS A O 1
ATOM 627 N N . SER A 1 78 ? -11.197 3.633 5.121 1.00 93.19 78 SER A N 1
ATOM 628 C CA . SER A 1 78 ? -12.167 4.472 4.410 1.00 93.19 78 SER A CA 1
ATOM 629 C C . SER A 1 78 ? -12.247 5.912 4.935 1.00 93.19 78 SER A C 1
ATOM 631 O O . SER A 1 78 ? -12.644 6.804 4.200 1.00 93.19 78 SER A O 1
ATOM 633 N N . LYS A 1 79 ? -11.853 6.161 6.192 1.00 91.50 79 LYS A N 1
ATOM 634 C CA . LYS A 1 79 ? -11.814 7.509 6.793 1.00 91.50 79 LYS A CA 1
ATOM 635 C C . LYS A 1 79 ? -10.725 8.412 6.226 1.00 91.50 79 LYS A C 1
ATOM 637 O O . LYS A 1 79 ? -10.822 9.625 6.359 1.00 91.50 79 LYS A O 1
ATOM 642 N N . GLU A 1 80 ? -9.676 7.826 5.660 1.00 92.00 80 GLU A N 1
ATOM 643 C CA . GLU A 1 80 ? -8.579 8.585 5.056 1.00 92.00 80 GLU A CA 1
ATOM 644 C C . GLU A 1 80 ? -8.900 8.980 3.605 1.00 92.00 80 GLU A C 1
ATOM 646 O O . GLU A 1 80 ? -8.177 9.773 3.003 1.00 92.00 80 GLU A O 1
ATOM 651 N N . LEU A 1 81 ? -9.990 8.445 3.043 1.00 92.75 81 LEU A N 1
ATOM 652 C CA . LEU A 1 81 ? -10.448 8.738 1.691 1.00 92.75 81 LEU A CA 1
ATOM 653 C C . LEU A 1 81 ? -11.340 9.981 1.667 1.00 92.75 81 LEU A C 1
ATOM 655 O O . LEU A 1 81 ? -12.088 10.259 2.602 1.00 92.75 81 LEU A O 1
ATOM 659 N N . ILE A 1 82 ? -11.302 10.692 0.542 1.00 93.12 82 ILE A N 1
ATOM 660 C CA . ILE A 1 82 ? -12.205 11.806 0.237 1.00 93.12 82 ILE A CA 1
ATOM 661 C C . ILE A 1 82 ? -13.009 11.388 -0.991 1.00 93.12 82 ILE A C 1
ATOM 663 O O . ILE A 1 82 ? -12.416 11.070 -2.021 1.00 93.12 82 ILE A O 1
ATOM 667 N N . ASP A 1 83 ? -14.337 11.358 -0.878 1.00 92.25 83 ASP A N 1
ATOM 668 C CA . ASP A 1 83 ? -15.256 10.885 -1.928 1.00 92.25 83 ASP A CA 1
ATOM 669 C C . ASP A 1 83 ? -14.947 9.456 -2.431 1.00 92.25 83 ASP A C 1
ATOM 671 O O . ASP A 1 83 ? -15.072 9.171 -3.625 1.00 92.25 83 ASP A O 1
ATOM 675 N N . ASP A 1 84 ? -14.486 8.570 -1.538 1.00 92.81 84 ASP A N 1
ATOM 676 C CA . ASP A 1 84 ? -14.018 7.209 -1.861 1.00 92.81 84 ASP A CA 1
ATOM 6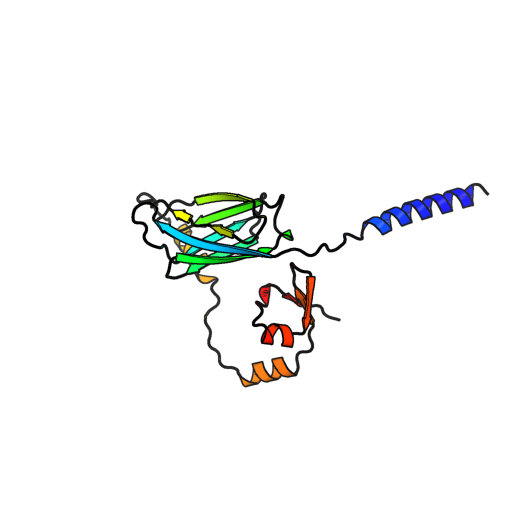77 C C . ASP A 1 84 ? -12.873 7.171 -2.899 1.00 92.81 84 ASP A C 1
ATOM 679 O O . ASP A 1 84 ? -12.629 6.158 -3.556 1.00 92.81 84 ASP A O 1
ATOM 683 N N . SER A 1 85 ? -12.171 8.293 -3.075 1.00 94.31 85 SER A N 1
ATOM 684 C CA . SER A 1 85 ? -11.124 8.474 -4.076 1.00 94.31 85 SER A CA 1
ATOM 685 C C . SER A 1 85 ? -9.751 8.170 -3.487 1.00 94.31 85 SER A C 1
ATOM 687 O O . SER A 1 85 ? -9.377 8.697 -2.435 1.00 94.31 85 SER A O 1
ATOM 689 N N . LEU A 1 86 ? -8.981 7.368 -4.215 1.00 95.88 86 LEU A N 1
ATOM 690 C CA . LEU A 1 86 ? -7.624 6.968 -3.886 1.00 95.88 86 LEU A CA 1
ATOM 691 C C . LEU A 1 86 ? -6.703 7.288 -5.062 1.00 95.88 86 LEU A C 1
ATOM 693 O O . LEU A 1 86 ? -6.852 6.734 -6.150 1.00 95.88 86 LEU A O 1
ATOM 697 N N . LEU A 1 87 ? -5.733 8.163 -4.839 1.00 97.00 87 LEU A N 1
ATOM 698 C CA . LEU A 1 87 ? -4.686 8.458 -5.802 1.00 97.00 87 LEU A CA 1
ATOM 699 C C . LEU A 1 87 ? -3.517 7.504 -5.556 1.00 97.00 87 LEU A C 1
ATOM 701 O O . LEU A 1 87 ? -2.964 7.451 -4.458 1.00 97.00 87 LEU A O 1
ATOM 705 N N . ILE A 1 88 ? -3.167 6.727 -6.575 1.00 97.06 88 ILE A N 1
ATOM 706 C CA . ILE A 1 88 ? -2.091 5.741 -6.529 1.00 97.06 88 ILE A CA 1
ATOM 707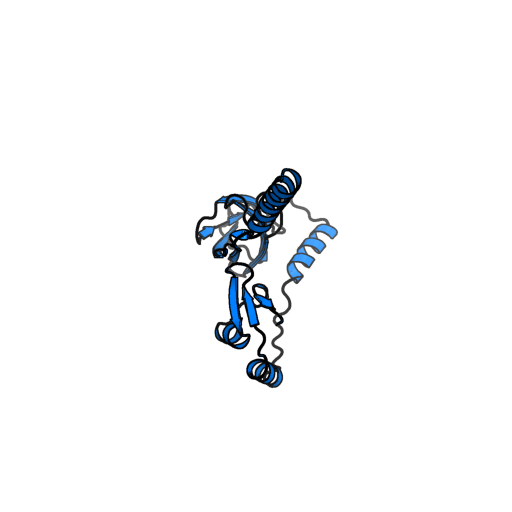 C C . ILE A 1 88 ? -0.942 6.280 -7.369 1.00 97.06 88 ILE A C 1
ATOM 709 O O . ILE A 1 88 ? -1.122 6.609 -8.542 1.00 97.06 88 ILE A O 1
ATOM 713 N N . LYS A 1 89 ? 0.236 6.376 -6.758 1.00 96.56 89 LYS A N 1
ATOM 714 C CA . LYS A 1 89 ? 1.477 6.774 -7.418 1.00 96.56 89 LYS A CA 1
ATOM 715 C C . LYS A 1 89 ? 2.489 5.649 -7.300 1.00 96.56 89 LYS A C 1
ATOM 717 O O . LYS A 1 89 ? 2.766 5.184 -6.196 1.00 96.56 89 LYS A O 1
ATOM 722 N N . THR A 1 90 ? 3.069 5.241 -8.423 1.00 95.44 90 THR A N 1
ATOM 723 C CA . THR A 1 90 ? 4.130 4.231 -8.437 1.00 95.44 90 THR A CA 1
ATOM 724 C C . THR A 1 90 ? 5.442 4.800 -8.929 1.00 95.44 90 THR A C 1
ATOM 726 O O . THR A 1 90 ? 5.504 5.445 -9.978 1.00 95.44 90 THR A O 1
ATOM 729 N N . THR A 1 91 ? 6.504 4.522 -8.180 1.00 92.00 91 THR A N 1
ATOM 730 C CA . THR A 1 91 ? 7.848 5.018 -8.463 1.00 92.00 91 THR A CA 1
ATOM 731 C C . THR A 1 91 ? 8.840 3.862 -8.493 1.00 92.00 91 THR A C 1
ATOM 733 O O . THR A 1 91 ? 8.967 3.101 -7.536 1.00 92.00 91 THR A O 1
ATOM 736 N N . ASN A 1 92 ? 9.592 3.773 -9.586 1.00 90.69 92 ASN A N 1
ATOM 737 C CA . ASN A 1 92 ? 10.778 2.934 -9.709 1.00 90.69 92 ASN A CA 1
ATOM 738 C C . ASN A 1 92 ? 11.880 3.749 -10.402 1.00 90.69 92 ASN A C 1
ATOM 740 O O . ASN A 1 92 ? 11.588 4.717 -11.119 1.00 90.69 92 ASN A O 1
ATOM 744 N N . ALA A 1 93 ? 13.141 3.389 -10.163 1.00 83.50 93 ALA A N 1
ATOM 745 C CA . ALA A 1 93 ? 14.280 4.059 -10.772 1.00 83.50 93 ALA A CA 1
ATOM 746 C C . ALA A 1 93 ? 14.133 4.086 -12.302 1.00 83.50 93 ALA A C 1
ATOM 748 O O . ALA A 1 93 ? 13.954 5.149 -12.877 1.00 83.50 93 ALA A O 1
ATOM 749 N N . PHE A 1 94 ? 14.057 2.940 -12.967 1.00 87.06 94 PHE A N 1
ATOM 750 C CA . PHE A 1 94 ? 14.191 2.867 -14.430 1.00 87.06 94 PHE A CA 1
ATOM 751 C C . PHE A 1 94 ? 12.880 3.007 -15.212 1.00 87.06 94 PHE A C 1
ATOM 753 O O . PHE A 1 94 ? 12.831 2.692 -16.397 1.00 87.06 94 PHE A O 1
ATOM 760 N N . TYR A 1 95 ? 11.814 3.467 -14.558 1.00 91.69 95 TYR A N 1
ATOM 761 C CA . TYR A 1 95 ? 10.472 3.517 -15.133 1.00 91.69 95 TYR A CA 1
ATOM 762 C C . TYR A 1 95 ? 9.857 4.902 -14.995 1.00 91.69 95 TYR A C 1
ATOM 764 O O . TYR A 1 95 ? 10.201 5.678 -14.092 1.00 91.69 95 TYR A O 1
ATOM 772 N N . LYS A 1 96 ? 8.904 5.203 -15.873 1.00 92.50 96 LYS A N 1
ATOM 773 C CA . LYS A 1 96 ? 8.052 6.379 -15.743 1.00 92.50 96 LYS A CA 1
ATOM 774 C C . LYS A 1 96 ? 7.235 6.267 -14.465 1.00 92.50 96 LYS A C 1
ATOM 776 O O . LYS A 1 96 ? 6.840 5.184 -14.039 1.00 92.50 96 LYS A O 1
ATOM 781 N N . GLN A 1 97 ? 7.047 7.406 -13.815 1.00 92.81 97 GLN A N 1
ATOM 782 C CA . GLN A 1 97 ? 6.164 7.468 -12.666 1.00 92.81 97 GLN A CA 1
ATOM 783 C C . GLN A 1 97 ? 4.725 7.426 -13.175 1.00 92.81 97 GLN A C 1
ATOM 785 O O . GLN A 1 97 ? 4.329 8.294 -13.950 1.00 92.81 97 GLN A O 1
ATOM 790 N N . GLU A 1 98 ? 3.950 6.461 -12.698 1.00 93.88 98 GLU A N 1
ATOM 791 C CA . GLU A 1 98 ? 2.521 6.390 -12.990 1.00 93.88 98 GLU A CA 1
ATOM 792 C C . GLU A 1 98 ? 1.748 7.038 -11.846 1.00 93.88 98 GLU A C 1
ATOM 794 O O . GLU A 1 98 ? 2.075 6.846 -10.671 1.00 93.88 98 GLU A O 1
ATOM 799 N N . VAL A 1 99 ? 0.732 7.825 -12.193 1.00 95.00 99 VAL A N 1
ATOM 800 C CA . VAL A 1 99 ? -0.202 8.425 -11.238 1.00 95.00 99 VAL A CA 1
ATOM 801 C C . VAL A 1 99 ? -1.605 8.260 -11.787 1.00 95.00 99 VAL A C 1
ATOM 803 O O . VAL A 1 99 ? -1.907 8.739 -12.878 1.00 95.00 99 VAL A O 1
ATOM 806 N N . PHE A 1 100 ? -2.476 7.604 -11.031 1.00 95.50 100 PHE A N 1
ATOM 807 C CA . PHE A 1 100 ? -3.861 7.413 -11.437 1.00 95.50 100 PHE A CA 1
ATOM 808 C C . PHE A 1 100 ? -4.802 7.462 -10.238 1.00 95.50 100 PHE A C 1
ATOM 810 O O . PHE A 1 100 ? -4.426 7.177 -9.102 1.00 95.50 100 PHE A O 1
ATOM 817 N N . ASN A 1 101 ? -6.041 7.864 -10.506 1.00 95.25 101 ASN A N 1
ATOM 818 C CA . ASN A 1 101 ? -7.092 7.927 -9.505 1.00 95.25 101 ASN A CA 1
ATOM 819 C C . ASN A 1 101 ? -7.981 6.686 -9.604 1.00 95.25 101 ASN A C 1
ATOM 821 O O . ASN A 1 101 ? -8.367 6.277 -10.699 1.00 95.25 101 ASN A O 1
ATOM 825 N N . TYR A 1 102 ? -8.330 6.119 -8.459 1.00 94.94 102 TYR A N 1
ATOM 826 C CA . TYR A 1 102 ? -9.177 4.950 -8.339 1.00 94.94 102 TYR A CA 1
ATOM 827 C C . TYR A 1 102 ? -10.288 5.208 -7.323 1.00 94.94 102 TYR A C 1
ATOM 829 O O . TYR A 1 102 ? -10.032 5.677 -6.214 1.00 94.94 102 TYR A O 1
ATOM 837 N N . LYS A 1 103 ? -11.532 4.885 -7.684 1.00 95.00 103 LYS A N 1
ATOM 838 C CA . LYS A 1 103 ? -12.659 4.941 -6.748 1.00 95.00 103 LYS A CA 1
ATOM 839 C C . LYS A 1 103 ? -12.791 3.595 -6.041 1.00 95.00 103 LYS A C 1
ATOM 841 O O . LYS A 1 103 ? -13.161 2.608 -6.673 1.00 95.00 103 LYS A O 1
ATOM 846 N N . ILE A 1 104 ? -12.497 3.554 -4.746 1.00 92.31 104 ILE A N 1
ATOM 847 C CA . ILE A 1 104 ? -12.478 2.320 -3.959 1.00 92.31 104 ILE A CA 1
ATOM 848 C C . ILE A 1 104 ? -13.736 2.192 -3.099 1.00 92.31 104 ILE A C 1
ATOM 850 O O . ILE A 1 104 ? -13.985 2.983 -2.199 1.00 92.31 104 ILE A O 1
ATOM 854 N N . VAL A 1 105 ? -14.541 1.171 -3.382 1.00 91.06 105 VAL A N 1
ATOM 855 C CA . VAL A 1 105 ? -15.804 0.895 -2.666 1.00 91.06 105 VAL A CA 1
ATOM 856 C C . VAL A 1 105 ? -15.809 -0.469 -1.970 1.00 91.06 105 VAL A C 1
ATOM 858 O O . VAL A 1 105 ? -16.727 -0.785 -1.214 1.00 91.06 105 VAL A O 1
ATOM 861 N N . SER A 1 106 ? -14.789 -1.284 -2.231 1.00 94.06 106 SER A N 1
ATOM 862 C CA . SER A 1 106 ? -14.594 -2.628 -1.694 1.00 94.06 106 SER A CA 1
ATOM 863 C C . SER A 1 106 ? -13.127 -3.030 -1.825 1.00 94.06 106 SER A C 1
ATOM 865 O O . SER A 1 106 ? -12.337 -2.332 -2.467 1.00 94.06 106 SER A O 1
ATOM 867 N N . ASP A 1 107 ? -12.788 -4.196 -1.281 1.00 96.12 107 ASP A N 1
ATOM 868 C CA . ASP A 1 107 ? -11.529 -4.869 -1.585 1.00 96.12 107 ASP A CA 1
ATOM 869 C C . ASP A 1 107 ? -11.352 -5.014 -3.099 1.00 96.12 107 ASP A C 1
ATOM 871 O O . ASP A 1 107 ? -12.317 -5.255 -3.834 1.00 96.12 107 ASP A O 1
ATOM 875 N N . THR A 1 108 ? -10.123 -4.828 -3.575 1.00 95.25 108 THR A N 1
ATOM 876 C CA . THR A 1 108 ? -9.852 -4.720 -5.006 1.00 95.25 108 THR A CA 1
ATOM 877 C C . THR A 1 108 ? -8.478 -5.255 -5.386 1.00 95.25 108 THR A C 1
ATOM 879 O O . THR A 1 108 ? -7.516 -5.199 -4.616 1.00 95.25 108 THR A O 1
ATOM 882 N N . ILE A 1 109 ? -8.390 -5.752 -6.619 1.00 97.12 109 ILE A N 1
ATOM 883 C CA . ILE A 1 109 ? -7.130 -6.123 -7.257 1.00 97.12 109 ILE A CA 1
ATOM 884 C C . ILE A 1 109 ? -6.804 -5.056 -8.299 1.00 97.12 109 ILE A C 1
ATOM 886 O O . ILE A 1 109 ? -7.621 -4.790 -9.177 1.00 97.12 109 ILE A O 1
ATOM 890 N N . ILE A 1 110 ? -5.634 -4.433 -8.196 1.00 96.75 110 ILE A N 1
ATOM 891 C CA . ILE A 1 110 ? -5.174 -3.387 -9.115 1.00 96.75 110 ILE A CA 1
ATOM 892 C C . ILE A 1 110 ? -3.822 -3.824 -9.670 1.00 96.75 110 ILE A C 1
ATOM 894 O O . ILE A 1 110 ? -2.828 -3.813 -8.963 1.00 96.75 110 ILE A O 1
ATOM 898 N N . ASN A 1 111 ? -3.774 -4.217 -10.939 1.00 97.56 111 ASN A N 1
ATOM 899 C CA . ASN A 1 111 ? -2.503 -4.519 -11.593 1.00 97.56 111 ASN A CA 1
ATOM 900 C C . ASN A 1 111 ? -1.946 -3.256 -12.242 1.00 97.56 111 ASN A C 1
ATOM 902 O O . ASN A 1 111 ? -2.693 -2.489 -12.853 1.00 97.56 111 ASN A O 1
ATOM 906 N N . ILE A 1 112 ? -0.639 -3.051 -12.116 1.00 97.56 112 ILE A N 1
ATOM 907 C CA . ILE A 1 112 ? 0.040 -1.846 -12.588 1.00 97.56 112 ILE A CA 1
ATOM 908 C C . ILE A 1 112 ? 1.064 -2.257 -13.637 1.00 97.56 112 ILE A C 1
ATOM 910 O O . ILE A 1 112 ? 1.925 -3.095 -13.391 1.00 97.56 112 ILE A O 1
ATOM 914 N N . ASN A 1 113 ? 0.972 -1.651 -14.815 1.00 97.44 113 ASN A N 1
ATOM 915 C CA . ASN A 1 113 ? 1.933 -1.863 -15.889 1.00 97.44 113 ASN A CA 1
ATOM 916 C C . ASN A 1 113 ? 2.748 -0.584 -16.034 1.00 97.44 113 ASN A C 1
ATOM 918 O O . ASN A 1 113 ? 2.178 0.454 -16.367 1.00 97.44 113 ASN A O 1
ATOM 922 N N . MET A 1 114 ? 4.048 -0.650 -15.767 1.00 96.44 114 MET A N 1
ATOM 923 C CA . MET A 1 114 ? 4.931 0.510 -15.833 1.00 96.44 114 MET A CA 1
ATOM 924 C C . MET A 1 114 ? 5.678 0.540 -17.162 1.00 96.44 114 MET A C 1
ATOM 926 O O . MET A 1 114 ? 6.143 -0.487 -17.656 1.00 96.44 114 MET A O 1
ATOM 930 N N . ASP A 1 115 ? 5.813 1.734 -17.730 1.00 95.75 115 ASP A N 1
ATOM 931 C CA . ASP A 1 115 ? 6.614 1.966 -18.927 1.00 95.75 115 ASP A CA 1
ATOM 932 C C . ASP A 1 115 ? 8.072 2.251 -18.541 1.00 95.75 115 ASP A C 1
ATOM 934 O O . ASP A 1 115 ? 8.349 3.177 -17.771 1.00 95.75 115 ASP A O 1
ATOM 938 N N . SER A 1 116 ? 9.018 1.480 -19.086 1.00 91.50 116 SER A N 1
ATOM 939 C CA . SER A 1 116 ? 10.450 1.753 -18.928 1.00 91.50 116 SER A CA 1
ATOM 940 C C . SER A 1 116 ? 10.788 3.166 -19.415 1.00 91.50 116 SER A C 1
ATOM 942 O O . SER A 1 116 ? 10.297 3.606 -20.461 1.00 91.50 116 SER A O 1
ATOM 944 N N . ASP A 1 117 ? 11.659 3.868 -18.700 1.00 87.75 117 ASP A N 1
ATOM 945 C CA . ASP A 1 117 ? 12.143 5.192 -19.081 1.00 87.75 117 ASP A CA 1
ATOM 946 C C . ASP A 1 117 ? 13.653 5.152 -19.325 1.00 87.75 117 ASP A C 1
ATOM 948 O O . ASP A 1 117 ? 14.463 5.463 -18.451 1.00 87.75 117 ASP A O 1
ATOM 952 N N . SER A 1 118 ? 14.033 4.756 -20.541 1.00 75.81 118 SER A N 1
ATOM 953 C CA . SER A 1 118 ? 15.434 4.618 -20.961 1.00 75.81 118 SER A CA 1
ATOM 954 C C . SER A 1 118 ? 16.223 5.929 -20.914 1.00 75.81 118 SER A C 1
ATOM 956 O O . SER A 1 118 ? 17.450 5.907 -20.911 1.00 75.81 118 SER A O 1
ATOM 958 N N . ASN A 1 119 ? 15.531 7.071 -20.885 1.00 75.75 119 ASN A N 1
ATOM 959 C CA . ASN A 1 119 ? 16.144 8.397 -20.891 1.00 75.75 119 ASN A CA 1
ATOM 960 C C . ASN A 1 119 ? 16.237 8.999 -19.482 1.00 75.75 119 ASN A C 1
ATOM 962 O O . ASN A 1 119 ? 16.765 10.102 -19.307 1.00 75.75 119 ASN A O 1
ATOM 966 N N . LYS A 1 120 ? 15.722 8.297 -18.467 1.00 72.75 120 LYS A N 1
ATOM 967 C CA . LYS A 1 120 ? 15.675 8.786 -17.095 1.00 72.75 120 LYS A CA 1
ATOM 968 C C . LYS A 1 120 ? 17.057 8.735 -16.467 1.00 72.75 120 LYS A C 1
ATOM 970 O O . LYS A 1 120 ? 17.574 7.683 -16.105 1.00 72.75 120 LYS A O 1
ATOM 975 N N . THR A 1 121 ? 17.643 9.910 -16.292 1.00 68.25 121 THR A N 1
ATOM 976 C CA . THR A 1 121 ? 18.869 10.093 -15.520 1.00 68.25 121 THR A CA 1
ATOM 977 C C . THR A 1 121 ? 18.512 10.551 -14.108 1.00 68.25 121 THR A C 1
ATOM 979 O O . THR A 1 121 ? 17.750 11.500 -13.912 1.00 68.25 121 THR A O 1
ATOM 982 N N . PHE A 1 122 ? 19.038 9.860 -13.096 1.00 68.00 122 PHE A N 1
ATOM 983 C CA . PHE A 1 122 ? 18.937 10.313 -11.710 1.00 68.00 122 PHE A CA 1
ATOM 984 C C . PHE A 1 122 ? 20.147 11.168 -11.379 1.00 68.00 122 PHE A C 1
ATOM 986 O O . PHE A 1 122 ? 21.285 10.745 -11.583 1.00 68.00 122 PHE A O 1
ATOM 993 N N . SER A 1 123 ? 19.908 12.347 -10.805 1.00 74.81 123 SER A N 1
ATOM 994 C CA . SER A 1 123 ? 20.958 12.990 -10.024 1.00 74.81 123 SER A CA 1
ATOM 995 C C . SER A 1 123 ? 21.267 12.122 -8.804 1.00 74.81 123 SER A C 1
ATOM 997 O O . SER A 1 123 ? 20.403 11.390 -8.308 1.00 74.81 123 SER A O 1
ATOM 999 N N . LYS A 1 124 ? 22.497 12.222 -8.296 1.00 77.50 124 LYS A N 1
ATOM 1000 C CA . LYS A 1 124 ? 22.920 11.520 -7.079 1.00 77.50 124 LYS A CA 1
ATOM 1001 C C . LYS A 1 124 ? 21.947 11.764 -5.915 1.00 77.50 124 LYS A C 1
ATOM 1003 O O . LYS A 1 124 ? 21.530 10.813 -5.270 1.00 77.50 124 LYS A O 1
ATOM 1008 N N . GLU A 1 125 ? 21.506 13.009 -5.738 1.00 79.81 125 GLU A N 1
ATOM 1009 C CA . GLU A 1 125 ? 20.532 13.407 -4.712 1.00 79.81 125 GLU A CA 1
ATOM 1010 C C . GLU A 1 125 ? 19.186 12.679 -4.850 1.00 79.81 125 GLU A C 1
ATOM 1012 O O . GLU A 1 125 ? 18.687 12.120 -3.876 1.00 79.81 125 GLU A O 1
ATOM 1017 N N . LYS A 1 126 ? 18.617 12.605 -6.064 1.00 73.38 126 LYS A N 1
ATOM 1018 C CA . LYS A 1 126 ? 17.350 11.888 -6.305 1.00 73.38 126 LYS A CA 1
ATOM 1019 C C . LYS A 1 126 ? 17.485 10.380 -6.095 1.00 73.38 126 LYS A C 1
ATOM 1021 O O . LYS A 1 126 ? 16.544 9.725 -5.653 1.00 73.38 126 LYS A O 1
ATOM 1026 N N . PHE A 1 127 ? 18.642 9.812 -6.430 1.00 77.00 127 PHE A N 1
ATOM 1027 C CA . PHE A 1 127 ? 18.914 8.397 -6.186 1.00 77.00 127 PHE A CA 1
ATOM 1028 C C . PHE A 1 127 ? 19.074 8.098 -4.689 1.00 77.00 127 PHE A C 1
ATOM 1030 O O . PHE A 1 127 ? 18.589 7.078 -4.201 1.00 77.00 127 PHE A O 1
ATOM 1037 N N . GLU A 1 128 ? 19.710 8.998 -3.938 1.00 76.19 128 GLU A N 1
ATOM 1038 C CA . GLU A 1 128 ? 19.807 8.911 -2.481 1.00 76.1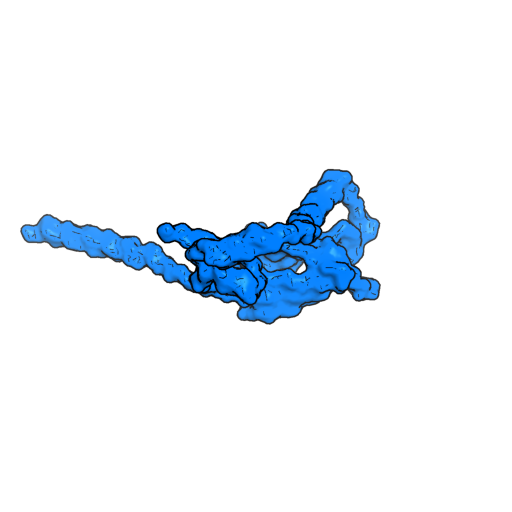9 128 GLU A CA 1
ATOM 1039 C C . GLU A 1 128 ? 18.437 9.057 -1.809 1.00 76.19 128 GLU A C 1
ATOM 1041 O O . GLU A 1 128 ? 18.126 8.280 -0.910 1.00 76.19 128 GLU A O 1
ATOM 1046 N N . GLU A 1 129 ? 17.576 9.965 -2.274 1.00 73.25 129 GLU A N 1
ATOM 1047 C CA . GLU A 1 129 ? 16.184 10.080 -1.817 1.00 73.25 129 GLU A CA 1
ATOM 1048 C C . GLU A 1 129 ? 15.402 8.774 -2.041 1.00 73.25 129 GLU A C 1
ATOM 1050 O O . GLU A 1 129 ? 14.805 8.235 -1.105 1.00 73.25 129 GLU A O 1
ATOM 1055 N N . TYR A 1 130 ? 15.489 8.199 -3.245 1.00 69.88 130 TYR A N 1
ATOM 1056 C CA . TYR A 1 130 ? 14.906 6.892 -3.561 1.00 69.88 130 TYR A CA 1
ATOM 1057 C C . TYR A 1 130 ? 15.434 5.780 -2.636 1.00 69.88 130 TYR A C 1
ATOM 1059 O O . TYR A 1 130 ? 14.661 4.980 -2.105 1.00 69.88 130 TYR A O 1
ATOM 1067 N N . ASN A 1 131 ? 16.744 5.749 -2.373 1.00 68.69 131 ASN A N 1
ATOM 1068 C CA . ASN A 1 131 ? 17.347 4.772 -1.463 1.00 68.69 131 ASN A CA 1
ATOM 1069 C C . ASN A 1 131 ? 16.959 4.992 0.006 1.00 68.69 131 ASN A C 1
ATOM 1071 O O . ASN A 1 131 ? 16.793 4.018 0.738 1.00 68.69 131 ASN A O 1
ATOM 1075 N N . ARG A 1 132 ? 16.757 6.233 0.456 1.00 67.31 132 ARG A N 1
ATOM 1076 C CA . ARG A 1 132 ? 16.248 6.509 1.808 1.00 67.31 132 ARG A CA 1
ATOM 1077 C C . ARG A 1 132 ? 14.828 5.980 1.976 1.00 67.31 132 ARG A C 1
ATOM 1079 O O . ARG A 1 132 ? 14.541 5.341 2.985 1.00 67.31 132 ARG A O 1
ATOM 1086 N N . LEU A 1 133 ? 13.975 6.141 0.966 1.00 60.28 133 LEU A N 1
ATOM 1087 C CA . LEU A 1 133 ? 12.639 5.534 0.941 1.00 60.28 133 LEU A CA 1
ATOM 1088 C C . LEU A 1 133 ? 12.705 3.992 0.907 1.00 60.28 133 LEU A C 1
ATOM 1090 O O . LEU A 1 133 ? 11.873 3.324 1.519 1.00 60.28 133 LEU A O 1
ATOM 1094 N N . ARG A 1 134 ? 13.749 3.410 0.297 1.00 54.91 134 ARG A N 1
ATOM 1095 C CA . ARG A 1 134 ? 14.053 1.965 0.344 1.00 54.91 134 ARG A CA 1
ATOM 1096 C C . ARG A 1 134 ? 14.473 1.476 1.745 1.00 54.91 134 ARG A C 1
ATOM 1098 O O . ARG A 1 134 ? 14.319 0.290 2.035 1.00 54.91 134 ARG A O 1
ATOM 1105 N N . MET A 1 135 ? 14.974 2.345 2.622 1.00 47.00 135 MET A N 1
ATOM 1106 C CA . MET A 1 135 ? 15.478 1.974 3.956 1.00 47.00 135 MET A CA 1
ATOM 1107 C C . MET A 1 135 ? 14.438 2.050 5.086 1.00 47.00 135 MET A C 1
ATOM 1109 O O . MET A 1 135 ? 14.732 1.621 6.196 1.00 47.00 135 MET A O 1
ATOM 1113 N N . TYR A 1 136 ? 13.202 2.497 4.831 1.00 47.47 136 TYR A N 1
ATOM 1114 C CA . TYR A 1 136 ? 12.130 2.488 5.847 1.00 47.47 136 TYR A CA 1
ATOM 1115 C C . TYR A 1 136 ? 11.527 1.100 6.136 1.00 47.47 136 TYR A C 1
ATOM 1117 O O . TYR A 1 136 ? 10.619 0.978 6.957 1.00 47.47 136 TYR A O 1
ATOM 1125 N N . GLY A 1 137 ? 12.057 0.034 5.528 1.00 45.56 137 GLY A N 1
ATOM 1126 C CA . GLY A 1 137 ? 11.884 -1.312 6.069 1.00 45.56 137 GLY A CA 1
ATOM 1127 C C . GLY A 1 137 ? 12.737 -1.445 7.324 1.00 45.56 137 GLY A C 1
ATOM 1128 O O . GLY A 1 137 ? 13.899 -1.830 7.220 1.00 45.56 137 GLY A O 1
ATOM 1129 N N . ARG A 1 138 ? 12.183 -1.081 8.491 1.00 42.69 138 ARG A N 1
ATOM 1130 C CA . ARG A 1 138 ? 12.767 -1.458 9.786 1.00 42.69 138 ARG A CA 1
ATOM 1131 C C . ARG A 1 138 ? 13.108 -2.943 9.729 1.00 42.69 138 ARG A C 1
ATOM 1133 O O . ARG A 1 138 ? 12.297 -3.735 9.256 1.00 42.69 138 ARG A O 1
ATOM 1140 N N . GLY A 1 139 ? 14.343 -3.245 10.116 1.00 41.00 139 GLY A N 1
ATOM 1141 C CA . GLY A 1 139 ? 14.992 -4.517 9.856 1.00 41.00 139 GLY A CA 1
ATOM 1142 C C . GLY A 1 139 ? 14.141 -5.718 10.241 1.00 41.00 139 GLY A C 1
ATOM 1143 O O . GLY A 1 139 ? 13.430 -5.700 11.243 1.00 41.00 139 GLY A O 1
ATOM 1144 N N . CYS A 1 140 ? 14.282 -6.780 9.454 1.00 42.28 140 CYS A N 1
ATOM 1145 C CA . CYS A 1 140 ? 14.016 -8.133 9.914 1.00 42.28 140 CYS A CA 1
ATOM 1146 C C . CYS A 1 140 ? 15.050 -8.455 11.006 1.00 42.28 140 CYS A C 1
ATOM 1148 O O . CYS A 1 140 ? 16.071 -9.084 10.745 1.00 42.28 140 CYS A O 1
ATOM 1150 N N . GLY A 1 141 ? 14.850 -7.901 12.198 1.00 40.09 141 GLY A N 1
ATOM 1151 C CA . GLY A 1 141 ? 15.583 -8.269 13.394 1.00 40.09 141 GLY A CA 1
ATOM 1152 C C . GLY A 1 141 ? 14.862 -9.450 14.011 1.00 40.09 141 GLY A C 1
ATOM 1153 O O . GLY A 1 141 ? 13.871 -9.254 14.702 1.00 40.09 141 GLY A O 1
ATOM 1154 N N . LEU A 1 142 ? 15.342 -10.659 13.723 1.00 36.53 142 LEU A N 1
ATOM 1155 C CA . LEU A 1 142 ? 15.153 -11.791 14.621 1.00 36.53 142 LEU A CA 1
ATOM 1156 C C . LEU A 1 142 ? 16.009 -11.482 15.851 1.00 36.53 142 LEU A C 1
ATOM 1158 O O . LEU A 1 142 ? 17.212 -11.743 15.860 1.00 36.53 142 LEU A O 1
ATOM 1162 N N . VAL A 1 143 ? 15.426 -10.772 16.810 1.00 47.28 143 VAL A N 1
ATOM 1163 C CA . VAL A 1 143 ? 15.971 -10.692 18.160 1.00 47.28 143 VAL A CA 1
ATOM 1164 C C . VAL A 1 143 ? 15.037 -11.556 18.984 1.00 47.28 143 VAL A C 1
ATOM 1166 O O . VAL A 1 143 ? 13.944 -11.119 19.329 1.00 47.28 143 VAL A O 1
ATOM 1169 N N . ASP A 1 144 ? 15.446 -12.806 19.183 1.00 47.09 144 ASP A N 1
ATOM 1170 C CA . ASP A 1 144 ? 14.790 -13.746 20.086 1.00 47.09 144 ASP A CA 1
ATOM 1171 C C . ASP A 1 144 ? 15.042 -13.262 21.526 1.00 47.09 144 ASP A C 1
ATOM 1173 O O . ASP A 1 144 ? 16.019 -13.653 22.162 1.00 47.09 144 ASP A O 1
ATOM 1177 N N . ASP A 1 145 ? 14.188 -12.362 22.018 1.00 52.16 145 ASP A N 1
ATOM 1178 C CA . ASP A 1 145 ? 14.065 -12.017 23.442 1.00 52.16 145 ASP A CA 1
ATOM 1179 C C . ASP A 1 145 ? 12.788 -12.680 24.009 1.00 52.16 145 ASP A C 1
ATOM 1181 O O . ASP A 1 145 ? 11.943 -12.042 24.643 1.00 52.16 145 ASP A O 1
ATOM 1185 N N . ASP A 1 146 ? 12.648 -13.993 23.776 1.00 62.75 146 ASP A N 1
ATOM 1186 C CA . ASP A 1 146 ? 11.451 -14.796 24.086 1.00 62.75 146 ASP A CA 1
ATOM 1187 C C . ASP A 1 146 ? 10.956 -14.636 25.540 1.00 62.75 146 ASP A C 1
ATOM 1189 O O . ASP A 1 146 ? 9.753 -14.635 25.800 1.00 62.75 146 ASP A O 1
ATOM 1193 N N . GLU A 1 147 ? 11.863 -14.452 26.508 1.00 69.25 147 GLU A N 1
ATOM 1194 C CA . GLU A 1 147 ? 11.499 -14.321 27.927 1.00 69.25 147 GLU A CA 1
ATOM 1195 C C . GLU A 1 147 ? 10.865 -12.955 28.258 1.00 69.25 147 GLU A C 1
ATOM 1197 O O . GLU A 1 147 ? 9.946 -12.868 29.081 1.00 69.25 147 GLU A O 1
ATOM 1202 N N . TYR A 1 148 ? 11.316 -11.874 27.612 1.00 72.25 148 TYR A N 1
ATOM 1203 C CA . TYR A 1 148 ? 10.729 -10.545 27.805 1.00 72.25 148 TYR A CA 1
ATOM 1204 C C . TYR A 1 148 ? 9.359 -10.453 27.137 1.00 72.25 148 TYR A C 1
ATOM 1206 O O . TYR A 1 148 ? 8.408 -9.961 27.752 1.00 72.25 148 TYR A O 1
ATOM 1214 N N . ASP A 1 149 ? 9.248 -10.981 25.921 1.00 74.81 149 ASP A N 1
ATOM 1215 C CA . ASP A 1 149 ? 8.003 -10.997 25.158 1.00 74.81 149 ASP A CA 1
ATOM 1216 C C . ASP A 1 149 ? 6.938 -11.859 25.850 1.00 74.81 149 ASP A C 1
ATOM 1218 O O . ASP A 1 149 ? 5.771 -11.459 25.938 1.00 74.81 149 ASP A O 1
ATOM 1222 N N . GLU A 1 150 ? 7.325 -12.990 26.451 1.00 78.56 150 GLU A N 1
ATOM 1223 C CA . GLU A 1 150 ? 6.416 -13.809 27.255 1.00 78.56 150 GLU A CA 1
ATOM 1224 C C . GLU A 1 150 ? 5.957 -13.074 28.529 1.00 78.56 150 GLU A C 1
ATOM 1226 O O . GLU A 1 150 ? 4.762 -13.062 28.857 1.00 78.56 150 GLU A O 1
ATOM 1231 N N . LEU A 1 151 ? 6.867 -12.394 29.236 1.00 81.00 151 LEU A N 1
ATOM 1232 C CA . LEU A 1 151 ? 6.516 -11.570 30.397 1.00 81.00 151 LEU A CA 1
ATOM 1233 C C . LEU A 1 151 ? 5.595 -10.403 30.021 1.00 81.00 151 LEU A C 1
ATOM 1235 O O . LEU A 1 151 ? 4.647 -10.112 30.764 1.00 81.00 151 LEU A O 1
ATOM 1239 N N . GLU A 1 152 ? 5.839 -9.736 28.891 1.00 83.44 152 GLU A N 1
ATOM 1240 C CA . GLU A 1 152 ? 4.981 -8.666 28.390 1.00 83.44 152 GLU A CA 1
ATOM 1241 C C . GLU A 1 152 ? 3.597 -9.217 28.027 1.00 83.44 152 GLU A C 1
ATOM 1243 O O . GLU A 1 152 ? 2.592 -8.699 28.521 1.00 83.44 152 GLU A O 1
ATOM 1248 N N . TYR A 1 153 ? 3.517 -10.322 27.283 1.00 85.19 153 TYR A N 1
ATOM 1249 C CA . TYR A 1 153 ? 2.260 -11.005 26.970 1.00 85.19 153 TYR A CA 1
ATOM 1250 C C . TYR A 1 153 ? 1.455 -11.348 28.230 1.00 85.19 153 TYR A C 1
ATOM 1252 O O . TYR A 1 153 ? 0.249 -11.075 28.321 1.00 85.19 153 TYR A O 1
ATOM 1260 N N . GLN A 1 154 ? 2.109 -11.878 29.264 1.00 85.25 154 GLN A N 1
ATOM 1261 C CA . GLN A 1 154 ? 1.442 -12.247 30.508 1.00 85.25 154 GLN A CA 1
ATOM 1262 C C . GLN A 1 154 ? 1.054 -11.044 31.381 1.00 85.25 154 GLN A C 1
ATOM 1264 O O . GLN A 1 154 ? 0.050 -11.117 32.090 1.00 85.25 154 GLN A O 1
ATOM 1269 N N . ARG A 1 155 ? 1.779 -9.927 31.375 1.00 87.62 155 ARG A N 1
ATOM 1270 C CA . ARG A 1 155 ? 1.524 -8.824 32.328 1.00 87.62 155 ARG A CA 1
ATOM 1271 C C . ARG A 1 155 ? 0.828 -7.616 31.717 1.00 87.62 155 ARG A C 1
ATOM 1273 O O . ARG A 1 155 ? 0.223 -6.832 32.449 1.00 87.62 155 ARG A O 1
ATOM 1280 N N . ASN A 1 156 ? 0.888 -7.448 30.403 1.00 87.38 156 ASN A N 1
ATOM 1281 C CA . ASN A 1 156 ? 0.387 -6.257 29.738 1.00 87.38 156 ASN A CA 1
ATOM 1282 C C . ASN A 1 156 ? -1.155 -6.268 29.658 1.00 87.38 156 ASN A C 1
ATOM 1284 O O . ASN A 1 156 ? -1.777 -6.979 28.868 1.00 87.38 156 ASN A O 1
ATOM 1288 N N . LEU A 1 157 ? -1.784 -5.448 30.507 1.00 89.88 157 LEU A N 1
ATOM 1289 C CA . LEU A 1 157 ? -3.240 -5.254 30.574 1.00 89.88 157 LEU A CA 1
ATOM 1290 C C . LEU A 1 157 ? -3.733 -4.081 29.713 1.00 89.88 157 LEU A C 1
ATOM 1292 O O . LEU A 1 157 ? -4.909 -3.706 29.793 1.00 89.88 157 LEU A O 1
ATOM 1296 N N . LYS A 1 158 ? -2.852 -3.478 28.905 1.00 92.38 158 LYS A N 1
ATOM 1297 C CA . LYS A 1 158 ? -3.193 -2.320 28.081 1.00 92.38 158 LYS A CA 1
ATOM 1298 C C . LYS A 1 158 ? -4.306 -2.666 27.101 1.00 92.38 158 LYS A C 1
ATOM 1300 O O . LYS A 1 158 ? -4.438 -3.787 26.602 1.00 92.38 158 LYS A O 1
ATOM 1305 N N . THR A 1 159 ? -5.126 -1.660 26.839 1.00 94.06 159 THR A N 1
ATOM 1306 C CA . THR A 1 159 ? -6.242 -1.736 25.905 1.00 94.06 159 THR A CA 1
ATOM 1307 C C . THR A 1 159 ? -5.979 -0.778 24.759 1.00 94.06 159 THR A C 1
ATOM 1309 O O . THR A 1 159 ? -5.518 0.339 24.968 1.00 94.06 159 THR A O 1
ATOM 1312 N N . TYR A 1 160 ? -6.288 -1.210 23.547 1.00 94.00 160 TYR A N 1
ATOM 1313 C CA . TYR A 1 160 ? -6.038 -0.457 22.335 1.00 94.00 160 TYR A CA 1
ATOM 1314 C C . TYR A 1 160 ? -7.331 -0.273 21.552 1.00 94.00 160 TYR A C 1
ATOM 1316 O O . TYR A 1 160 ? -8.197 -1.152 21.539 1.00 94.00 160 TYR A O 1
ATOM 1324 N N . LYS A 1 161 ? -7.442 0.866 20.871 1.00 92.38 161 LYS A N 1
ATOM 1325 C CA . LYS A 1 161 ? -8.488 1.160 19.900 1.00 92.38 161 LYS A CA 1
ATOM 1326 C C . LYS A 1 161 ? -7.905 1.103 18.503 1.00 92.38 161 LYS A C 1
ATOM 1328 O O . LYS A 1 161 ? -6.957 1.819 18.195 1.00 92.38 161 LYS A O 1
ATOM 1333 N N . HIS A 1 162 ? -8.522 0.324 17.638 1.00 90.81 162 HIS A N 1
ATOM 1334 C CA . HIS A 1 162 ? -8.194 0.321 16.230 1.00 90.81 162 HIS A CA 1
ATOM 1335 C C . HIS A 1 162 ? -8.505 1.699 15.616 1.00 90.81 162 HIS A C 1
ATOM 1337 O O . HIS A 1 162 ? -9.645 2.167 15.711 1.00 90.81 162 HIS A O 1
ATOM 1343 N N . TYR A 1 163 ? -7.540 2.338 14.941 1.00 88.12 163 TYR A N 1
ATOM 1344 C CA . TYR A 1 163 ? -7.703 3.716 14.437 1.00 88.12 163 TYR A CA 1
ATOM 1345 C C . TYR A 1 163 ? -8.870 3.854 13.442 1.00 88.12 163 TYR A C 1
ATOM 1347 O O . TYR A 1 163 ? -9.655 4.800 13.505 1.00 88.12 163 TYR A O 1
ATOM 1355 N N . CYS A 1 164 ? -9.020 2.867 12.553 1.00 89.25 164 CYS A N 1
ATOM 1356 C CA . CYS A 1 164 ? -10.055 2.858 11.524 1.00 89.25 164 CYS A CA 1
ATOM 1357 C C . CYS A 1 164 ? -11.428 2.412 12.054 1.00 89.25 164 CYS A C 1
ATOM 1359 O O . CYS A 1 164 ? -12.363 3.216 12.157 1.00 89.25 164 CYS A O 1
ATOM 1361 N N . THR A 1 165 ? -11.537 1.127 12.412 1.00 89.81 165 THR A N 1
ATOM 1362 C CA . THR A 1 165 ? -12.791 0.456 12.793 1.00 89.81 165 THR A CA 1
ATOM 1363 C C . THR A 1 165 ? -13.298 0.838 14.178 1.00 89.81 165 THR A C 1
ATOM 1365 O O . THR A 1 165 ? -14.423 0.497 14.525 1.00 89.81 165 THR A O 1
ATOM 1368 N N . GLY A 1 166 ? -12.476 1.493 15.003 1.00 88.00 166 GLY A N 1
ATOM 1369 C CA . GLY A 1 166 ? -12.820 1.824 16.381 1.00 88.00 166 GLY A CA 1
ATOM 1370 C C . GLY A 1 166 ? -12.942 0.617 17.315 1.00 88.00 166 GLY A C 1
ATOM 1371 O O . GLY A 1 166 ? -13.296 0.815 18.478 1.00 88.00 166 GLY A O 1
ATOM 1372 N N . GLN A 1 167 ? -12.651 -0.601 16.840 1.00 91.25 167 GLN A N 1
ATOM 1373 C CA . GLN A 1 167 ? -12.673 -1.820 17.643 1.00 91.25 167 GLN A CA 1
ATOM 1374 C C . GLN A 1 167 ? -11.722 -1.691 18.831 1.00 91.25 167 GLN A C 1
ATOM 1376 O O . GLN A 1 167 ? -10.618 -1.172 18.692 1.00 91.25 167 GLN A O 1
ATOM 1381 N N . ILE A 1 168 ? -12.141 -2.177 19.995 1.00 92.25 168 ILE A N 1
ATOM 1382 C CA . ILE A 1 168 ? -11.329 -2.155 21.209 1.00 92.25 168 ILE A CA 1
ATOM 1383 C C . ILE A 1 168 ? -10.875 -3.580 21.515 1.00 92.25 168 ILE A C 1
ATOM 1385 O O . ILE A 1 168 ? -11.707 -4.483 21.599 1.00 92.25 168 ILE A O 1
ATOM 1389 N N . LYS A 1 169 ? -9.567 -3.779 21.686 1.00 93.75 169 LYS A N 1
ATOM 1390 C CA . LYS A 1 169 ? -8.966 -5.066 22.061 1.00 93.75 169 LYS A CA 1
ATOM 1391 C C . LYS A 1 169 ? -7.922 -4.878 23.155 1.00 93.75 169 LYS A C 1
ATOM 1393 O O . LYS A 1 169 ? -7.323 -3.812 23.285 1.00 93.75 169 LYS A O 1
ATOM 1398 N N . LYS A 1 170 ? -7.716 -5.920 23.959 1.00 93.06 170 LYS A N 1
ATOM 1399 C CA . LYS A 1 170 ? -6.598 -5.985 24.910 1.00 93.06 170 LYS A CA 1
ATOM 1400 C C . LYS A 1 170 ? -5.321 -6.384 24.176 1.00 93.06 170 LYS A C 1
ATOM 1402 O O . LYS A 1 170 ? -5.414 -7.068 23.161 1.00 93.06 170 LYS A O 1
ATOM 1407 N N . TYR A 1 171 ? -4.166 -6.016 24.729 1.00 91.19 171 TYR A N 1
ATOM 1408 C CA . TYR A 1 171 ? -2.844 -6.370 24.199 1.00 91.19 171 TYR A CA 1
ATOM 1409 C C . TYR A 1 171 ? -2.748 -7.846 23.787 1.00 91.19 171 TYR A C 1
ATOM 1411 O O . TYR A 1 171 ? -2.456 -8.133 22.634 1.00 91.19 171 TYR A O 1
ATOM 1419 N N . ARG A 1 172 ? -3.110 -8.779 24.680 1.00 91.19 172 ARG A N 1
ATOM 1420 C CA . ARG A 1 172 ? -3.046 -10.224 24.392 1.00 91.19 172 ARG A CA 1
ATOM 1421 C C . ARG A 1 172 ? -3.829 -10.635 23.151 1.00 91.19 172 ARG A C 1
ATOM 1423 O O . ARG A 1 172 ? -3.283 -11.294 22.287 1.00 91.19 172 ARG A O 1
ATOM 1430 N N . SER A 1 173 ? -5.066 -10.157 23.015 1.00 92.12 173 SER A N 1
ATOM 1431 C CA . SER A 1 173 ? -5.885 -10.456 21.836 1.00 92.12 173 SER A CA 1
ATOM 1432 C C . SER A 1 173 ? -5.293 -9.890 20.543 1.00 92.12 173 SER A C 1
ATOM 1434 O O . SER A 1 173 ? -5.591 -10.399 19.475 1.00 92.12 173 SER A O 1
ATOM 1436 N N . LEU A 1 174 ? -4.489 -8.823 20.611 1.00 91.25 174 LEU A N 1
ATOM 1437 C CA . LEU A 1 174 ? -3.761 -8.324 19.442 1.00 91.25 174 LEU A CA 1
ATOM 1438 C C . LEU A 1 174 ? -2.599 -9.237 19.062 1.00 91.25 174 LEU A C 1
ATOM 1440 O O . LEU A 1 174 ? -2.385 -9.454 17.875 1.00 91.25 174 LEU A O 1
ATOM 1444 N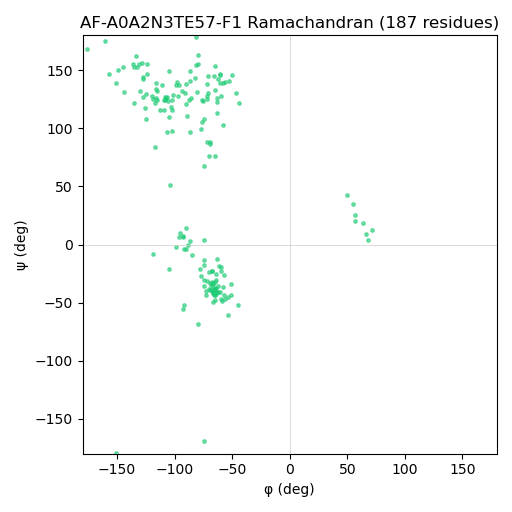 N . ILE A 1 175 ? -1.884 -9.765 20.054 1.00 90.00 175 ILE A N 1
ATOM 1445 C CA . ILE A 1 175 ? -0.794 -10.720 19.840 1.00 90.00 175 ILE A CA 1
ATOM 1446 C C . ILE A 1 175 ? -1.345 -12.036 19.280 1.00 90.00 175 ILE A C 1
ATOM 1448 O O . ILE A 1 175 ? -0.878 -12.482 18.238 1.00 90.00 175 ILE A O 1
ATOM 1452 N N . ASP A 1 176 ? -2.393 -12.593 19.896 1.00 89.38 176 ASP A N 1
ATOM 1453 C CA . ASP A 1 176 ? -3.024 -13.853 19.471 1.00 89.38 176 ASP A CA 1
ATOM 1454 C C . ASP A 1 176 ? -3.520 -13.795 18.014 1.00 89.38 176 ASP A C 1
ATOM 1456 O O . ASP A 1 176 ? -3.422 -14.769 17.269 1.00 89.38 176 ASP A O 1
ATOM 1460 N N . ASP A 1 177 ? -4.019 -12.629 17.591 1.00 89.56 177 ASP A N 1
ATOM 1461 C CA . ASP A 1 177 ? -4.522 -12.395 16.235 1.00 89.56 177 ASP A CA 1
ATOM 1462 C C . ASP A 1 177 ? -3.421 -11.979 15.235 1.00 89.56 177 ASP A C 1
ATOM 1464 O O . ASP A 1 177 ? -3.736 -11.668 14.083 1.00 89.56 177 ASP A O 1
ATOM 1468 N N . ASN A 1 178 ? -2.146 -11.925 15.649 1.00 85.25 178 ASN A N 1
ATOM 1469 C CA . ASN A 1 178 ? -1.023 -11.392 14.864 1.00 85.25 178 ASN A CA 1
ATOM 1470 C C . ASN A 1 178 ? -1.313 -9.997 14.275 1.00 85.25 178 ASN A C 1
ATOM 1472 O O . ASN A 1 178 ? -1.045 -9.707 13.105 1.00 85.25 178 ASN A O 1
ATOM 1476 N N . ALA A 1 179 ? -1.924 -9.123 15.075 1.00 86.06 179 ALA A N 1
ATOM 1477 C CA . ALA A 1 179 ? -2.372 -7.818 14.620 1.00 86.06 179 ALA A CA 1
ATOM 1478 C C . ALA A 1 179 ? -1.200 -6.859 14.341 1.00 86.06 179 ALA A C 1
ATOM 1480 O O . ALA A 1 179 ? -0.210 -6.802 15.069 1.00 86.06 179 ALA A O 1
ATOM 1481 N N . ILE A 1 180 ? -1.355 -6.011 13.321 1.00 84.69 180 ILE A N 1
ATOM 1482 C CA . ILE A 1 180 ? -0.369 -4.981 12.976 1.00 84.69 180 ILE A CA 1
ATOM 1483 C C . ILE A 1 180 ? -0.490 -3.810 13.963 1.00 84.69 180 ILE A C 1
ATOM 1485 O O . ILE A 1 180 ? -1.348 -2.942 13.805 1.00 84.69 180 ILE A O 1
ATOM 1489 N N . PHE A 1 181 ? 0.382 -3.747 14.972 1.00 85.06 181 PHE A N 1
ATOM 1490 C CA . PHE A 1 181 ? 0.303 -2.757 16.062 1.00 85.06 181 PHE A CA 1
ATOM 1491 C C . PHE A 1 181 ? 0.304 -1.287 15.618 1.00 85.06 181 PHE A C 1
ATOM 1493 O O . PHE A 1 181 ? -0.279 -0.455 16.308 1.00 85.06 181 PHE A O 1
ATOM 1500 N N . SER A 1 182 ? 0.879 -0.943 14.459 1.00 82.56 182 SER A N 1
ATOM 1501 C CA . SER A 1 182 ? 0.817 0.430 13.926 1.00 82.56 182 SER A CA 1
ATOM 1502 C C . SER A 1 182 ? -0.607 0.904 13.598 1.00 82.56 182 SER A C 1
ATOM 1504 O O . SER A 1 182 ? -0.819 2.088 13.360 1.00 82.56 182 SER A O 1
ATOM 1506 N N . GLU A 1 183 ? -1.584 -0.006 13.571 1.00 85.75 183 GLU A N 1
ATOM 1507 C CA . GLU A 1 183 ? -3.005 0.273 13.334 1.00 85.75 183 GLU A CA 1
ATOM 1508 C C . GLU A 1 183 ? -3.812 0.399 14.652 1.00 85.75 183 GLU A C 1
ATOM 1510 O O . GLU A 1 183 ? -5.037 0.559 14.655 1.00 85.75 183 GLU A O 1
ATOM 1515 N N . TRP A 1 184 ? -3.140 0.372 15.805 1.00 90.06 184 TRP A N 1
ATOM 1516 C CA . TRP A 1 184 ? -3.772 0.370 17.122 1.00 90.06 184 TRP A CA 1
ATOM 1517 C C . TRP A 1 184 ? -3.262 1.522 17.990 1.00 90.06 184 TRP A C 1
ATOM 1519 O O . TRP A 1 184 ? -2.066 1.724 18.166 1.00 90.06 184 TRP A O 1
ATOM 1529 N N . ILE A 1 185 ? -4.195 2.279 18.566 1.00 92.00 185 ILE A N 1
ATOM 1530 C CA . ILE A 1 185 ? -3.920 3.426 19.434 1.00 92.00 185 ILE A CA 1
ATOM 1531 C C . ILE A 1 185 ? -4.121 2.985 20.881 1.00 92.00 185 ILE A C 1
ATOM 1533 O O . ILE A 1 185 ? -5.198 2.496 21.228 1.00 92.00 185 ILE A O 1
ATOM 1537 N N . LEU A 1 186 ? -3.104 3.156 21.727 1.00 93.38 186 LEU A N 1
ATOM 1538 C CA . LEU A 1 186 ? -3.210 2.877 23.158 1.00 93.38 186 LEU A CA 1
ATOM 1539 C C . LEU A 1 186 ? -4.301 3.757 23.786 1.00 93.38 186 LEU A C 1
ATOM 1541 O O . LEU A 1 186 ? -4.294 4.976 23.627 1.00 93.38 186 LEU A O 1
ATOM 1545 N N . ILE A 1 187 ? -5.233 3.135 24.504 1.00 90.88 187 ILE A N 1
ATOM 1546 C CA . ILE A 1 187 ? -6.212 3.827 25.338 1.00 90.88 187 ILE A CA 1
ATOM 1547 C C . ILE A 1 187 ? -5.723 3.694 26.777 1.00 90.88 187 ILE A C 1
ATOM 1549 O O . ILE A 1 187 ? -5.920 2.655 27.412 1.00 90.88 187 ILE A O 1
ATOM 1553 N N . GLU A 1 188 ? -5.054 4.723 27.283 1.00 75.44 188 GLU A N 1
ATOM 1554 C CA . GLU A 1 188 ? -4.752 4.799 28.711 1.00 75.44 188 GLU A CA 1
ATOM 1555 C C . GLU A 1 188 ? -6.055 5.082 29.469 1.00 75.44 188 GLU A C 1
ATOM 1557 O O . GLU A 1 188 ? -6.851 5.938 29.069 1.00 75.44 188 GLU A O 1
ATOM 1562 N N . LYS A 1 189 ? -6.307 4.293 30.513 1.00 58.50 189 LYS A N 1
ATOM 1563 C CA . LYS A 1 189 ? -7.391 4.503 31.471 1.00 58.50 189 LYS A CA 1
ATOM 1564 C C . LYS A 1 189 ? -6.797 4.866 32.814 1.00 58.50 189 LYS A C 1
ATOM 1566 O O . LYS A 1 189 ? -5.783 4.225 33.167 1.00 58.50 189 LYS A O 1
#

Sequence (189 aa):
MRTHLIIIIVLILNLHSFAQTNKKNDNGKFYTIKGLITDKNSKDTLHLVIVEFMNKENKLIKAMRSDFDGIYYSSICSKELIDDSLLIKTTNAFYKQEVFNYKIVSDTIININMDSDSNKTFSKEKFEEYNRLRMYGRGCGLVDDDEYDELEYQRNLKTYKHYCTGQIKKYRSLIDDNAIFSEWILIEK

pLDDT: mean 81.88, std 16.96, range [36.53, 98.25]